Protein 2QMQ (pdb70)

InterPro domains:
  IPR004142 NDRG [PF03096] (41-318)
  IPR004142 NDRG [PTHR11034] (9-356)
  IPR029058 Alpha/Beta hydrolase fold [G3DSA:3.40.50.1820] (30-313)
  IPR029058 Alpha/Beta hydrolase fold [SSF53474] (37-311)

B-factor: mean 19.92, std 8.65, range [7.6, 61.76]

Sequence (278 aa):
HHHHTHSVETPYGSVTFTVYGTPKPKRPAIIFTYHDVGLNYKSCFQPLFRFGDMQEIIQNFVRVHVDAPGMEEEGAPVFPLGYQQYPSLDQLADMMIPCILQYLNFSSTIIIGVGVGAGAYILSRYALNHPDTVEGLVLINIDPNAKGWMDWAAHKLTGLTSSIPDMILGHLFSQEELSGNSELIIQKYRGIIQHAPNLENIEELYWNSSYNNNRRDLNFERGGETTTLKCPVMLVVGDQAPHEDAVVECNSKLDPTQTSFLKMADSGGQPQLTQPGKLLTEAFKYFLQG

Solvent-accessible surface area: 12382 Å² total; per-residue (Å²): 92,95,83,98,82,44,63,14,158,18,114,67,22,60,1,22,0,3,4,18,34,82,78,71,147,62,153,10,3,1,0,0,2,0,0,0,4,6,34,20,82,20,0,1,88,53,0,11,81,68,45,89,0,75,117,48,2,106,97,24,6,21,0,7,0,6,0,4,4,3,42,145,77,14,104,72,45,101,176,73,77,167,16,4,46,3,34,63,0,0,58,1,0,27,33,0,10,134,117,30,131,32,82,35,0,14,0,0,0,0,1,0,0,0,1,0,0,0,16,5,2,47,68,72,66,129,29,10,82,0,0,0,0,0,2,0,31,6,50,36,53,36,88,160,71,69,46,58,38,141,119,64,35,140,127,32,51,55,15,59,23,0,5,18,10,0,1,15,126,151,34,22,93,56,79,57,86,47,4,103,129,4,72,28,55,0,53,151,15,125,22,35,96,1,4,42,41,0,14,61,15,8,4,102,13,138,72,3,69,4,60,107,88,68,87,57,44,14,94,12,50,1,5,0,0,0,0,50,144,8,62,20,23,116,13,0,58,64,1,56,90,53,7,46,111,119,73,27,51,60,43,95,11,71,108,2,16,1,0,0,0,16,48,40,22,35,112,0,6,69,15,2,80,128,45,32,106,130

Structure (mmCIF, N/CA/C/O backbone):
data_2QMQ
#
_entry.id   2QMQ
#
_cell.length_a   46.371
_cell.length_b   46.371
_cell.length_c   214.749
_cell.angle_alpha   90.00
_cell.angle_beta   90.00
_cell.angle_gamma   120.00
#
_symmetry.space_group_name_H-M   'P 31 2 1'
#
loop_
_entity.id
_entity.type
_entity.pdbx_description
1 polymer 'Protein NDRG2'
2 non-polymer 'MAGNESIUM ION'
3 non-polymer 'BENZOIC ACID'
4 non-polymer 'NONAETHYLENE GLYCOL'
5 water water
#
loop_
_atom_site.group_PDB
_atom_site.id
_atom_site.type_symbol
_atom_site.label_atom_id
_atom_site.label_alt_id
_atom_site.label_comp_id
_atom_site.label_asym_id
_atom_site.label_entity_id
_atom_site.label_seq_id
_atom_site.pdbx_PDB_ins_code
_atom_site.Cartn_x
_atom_site.Cartn_y
_atom_site.Cartn_z
_atom_site.occupancy
_atom_site.B_iso_or_equiv
_atom_site.auth_seq_id
_atom_site.auth_comp_id
_atom_site.auth_asym_id
_atom_site.auth_atom_id
_atom_site.pdbx_PDB_model_num
ATOM 1 N N . HIS A 1 9 ? 3.921 23.399 -2.953 1.00 36.30 -3 HIS A N 1
ATOM 2 C CA . HIS A 1 9 ? 3.626 24.494 -1.997 1.00 34.94 -3 HIS A CA 1
ATOM 3 C C . HIS A 1 9 ? 3.124 25.732 -2.752 1.00 34.15 -3 HIS A C 1
ATOM 4 O O . HIS A 1 9 ? 3.730 26.828 -2.672 1.00 34.58 -3 HIS A O 1
ATOM 6 N N . HIS A 1 10 ? 2.020 25.569 -3.485 1.00 31.53 -2 HIS A N 1
ATOM 7 C CA . HIS A 1 10 ? 1.429 26.716 -4.206 1.00 27.97 -2 HIS A CA 1
ATOM 8 C C . HIS A 1 10 ? 0.690 27.626 -3.236 1.00 25.72 -2 HIS A C 1
ATOM 9 O O . HIS A 1 10 ? -0.001 27.186 -2.291 1.00 25.62 -2 HIS A O 1
ATOM 11 N N . HIS A 1 11 ? 0.801 28.918 -3.493 1.00 18.77 -1 HIS A N 1
ATOM 12 C CA . HIS A 1 11 ? 0.218 29.911 -2.604 1.00 18.43 -1 HIS A CA 1
ATOM 13 C C . HIS A 1 11 ? -0.070 31.187 -3.367 1.00 17.24 -1 HIS A C 1
ATOM 14 O O . HIS A 1 11 ? 0.324 31.314 -4.519 1.00 17.35 -1 HIS A O 1
ATOM 21 N N . HIS A 1 12 ? -0.756 32.114 -2.707 1.00 15.29 0 HIS A N 1
ATOM 22 C CA . HIS A 1 12 ? -1.039 33.421 -3.268 1.00 14.71 0 HIS A CA 1
ATOM 23 C C . HIS A 1 12 ? -0.951 34.450 -2.188 1.00 13.29 0 HIS A C 1
ATOM 24 O O . HIS A 1 12 ? -1.346 34.188 -1.047 1.00 13.59 0 HIS A O 1
ATOM 31 N N . THR A 1 13 ? -0.350 35.591 -2.541 1.00 14.18 40 THR A N 1
ATOM 32 C CA . THR A 1 13 ? 0.055 36.615 -1.575 1.00 13.86 40 THR A CA 1
ATOM 33 C C . THR A 1 13 ? -0.741 37.879 -1.768 1.00 13.84 40 THR A C 1
ATOM 34 O O . THR A 1 13 ? -0.884 38.395 -2.894 1.00 14.02 40 THR A O 1
ATOM 38 N N . HIS A 1 14 ? -1.245 38.389 -0.659 1.00 11.51 41 HIS A N 1
ATOM 39 C CA . HIS A 1 14 ? -2.105 39.577 -0.666 1.00 12.06 41 HIS A CA 1
ATOM 40 C C . HIS A 1 14 ? -1.613 40.591 0.345 1.00 12.44 41 HIS A C 1
ATOM 41 O O . HIS A 1 14 ? -0.817 40.264 1.211 1.00 13.25 41 HIS A O 1
ATOM 48 N N . SER A 1 15 ? -2.118 41.816 0.250 1.00 15.71 42 SER A N 1
ATOM 49 C CA . SER A 1 15 ? -2.001 42.782 1.346 1.00 13.91 42 SER A CA 1
ATOM 50 C C . SER A 1 15 ? -3.294 43.582 1.497 1.00 14.56 42 SER A C 1
ATOM 51 O O . SER A 1 15 ? -4.129 43.656 0.598 1.00 14.24 42 SER A O 1
ATOM 54 N N . VAL A 1 16 ? -3.457 44.137 2.687 1.00 14.58 43 VAL A N 1
ATOM 55 C CA . VAL A 1 16 ? -4.497 45.101 2.899 1.00 14.40 43 VAL A CA 1
ATOM 56 C C . VAL A 1 16 ? -3.951 46.370 3.492 1.00 18.34 43 VAL A C 1
ATOM 57 O O . VAL A 1 16 ? -3.006 46.342 4.277 1.00 15.34 43 VAL A O 1
ATOM 61 N N . GLU A 1 17 ? -4.588 47.478 3.117 1.00 18.83 44 GLU A N 1
ATOM 62 C CA . GLU A 1 17 ? -4.265 48.795 3.632 1.00 23.60 44 GLU A CA 1
ATOM 63 C C . GLU A 1 17 ? -5.115 48.982 4.878 1.00 24.35 44 GLU A C 1
ATOM 64 O O . GLU A 1 17 ? -6.314 48.633 4.894 1.00 27.57 44 GLU A O 1
ATOM 70 N N . THR A 1 18 ? -4.511 49.486 5.943 1.00 23.63 45 THR A N 1
ATOM 71 C CA . THR A 1 18 ? -5.212 49.690 7.193 1.00 22.64 45 THR A CA 1
ATOM 72 C C . THR A 1 18 ? -4.855 51.077 7.694 1.00 24.18 45 THR A C 1
ATOM 73 O O . THR A 1 18 ? -3.955 51.727 7.158 1.00 23.19 45 THR A O 1
ATOM 77 N N . PRO A 1 19 ? -5.542 51.529 8.745 1.00 27.81 46 PRO A N 1
ATOM 78 C CA . PRO A 1 19 ? -5.195 52.838 9.246 1.00 29.06 46 PRO A CA 1
ATOM 79 C C . PRO A 1 19 ? -3.808 52.881 9.858 1.00 29.80 46 PRO A C 1
ATOM 80 O O . PRO A 1 19 ? -3.277 53.954 10.040 1.00 31.97 46 PRO A O 1
ATOM 84 N N . TYR A 1 20 ? -3.189 51.733 10.122 1.00 27.77 47 TYR A N 1
ATOM 85 C CA . TYR A 1 20 ? -1.823 51.749 10.633 1.00 27.07 47 TYR A CA 1
ATOM 86 C C . TYR A 1 20 ? -0.776 51.226 9.647 1.00 24.21 47 TYR A C 1
ATOM 87 O O . TYR A 1 20 ? 0.343 50.911 10.065 1.00 23.36 47 TYR A O 1
ATOM 96 N N . GLY A 1 21 ? -1.137 51.097 8.372 1.00 21.90 48 GLY A N 1
ATOM 97 C CA . GLY A 1 21 ? -0.173 50.697 7.354 1.00 21.18 48 GLY A CA 1
ATOM 98 C C . GLY A 1 21 ? -0.666 49.431 6.672 1.00 19.85 48 GLY A C 1
ATOM 99 O O . GLY A 1 21 ? -1.771 48.984 6.927 1.00 17.88 48 GLY A O 1
ATOM 100 N N . SER A 1 22 ? 0.145 48.902 5.759 1.00 18.93 49 SER A N 1
ATOM 101 C CA . SER A 1 22 ? -0.238 47.727 4.989 1.00 16.88 49 SER A CA 1
ATOM 102 C C . SER A 1 22 ? 0.355 46.492 5.614 1.00 16.66 49 SER A C 1
ATOM 103 O O . SER A 1 22 ? 1.485 46.511 6.056 1.00 17.82 49 SER A O 1
ATOM 106 N N . VAL A 1 23 ? -0.396 45.394 5.580 1.00 13.62 50 VAL A N 1
ATOM 107 C CA . VAL A 1 23 ? 0.079 44.139 6.123 1.00 13.31 50 VAL A CA 1
ATOM 108 C C . VAL A 1 23 ? -0.122 43.084 5.029 1.00 14.72 50 VAL A C 1
ATOM 109 O O . VAL A 1 23 ? -1.111 43.145 4.272 1.00 14.60 50 VAL A O 1
ATOM 113 N N . THR A 1 24 ? 0.822 42.143 4.955 1.00 14.78 51 THR A N 1
ATOM 114 C CA . THR A 1 24 ? 0.879 41.123 3.908 1.00 13.86 51 THR A CA 1
ATOM 115 C C . THR A 1 24 ? 0.489 39.789 4.495 1.00 13.38 51 THR A C 1
ATOM 116 O O . THR A 1 24 ? 0.790 39.481 5.649 1.00 12.97 51 THR A O 1
ATOM 120 N N . PHE A 1 25 ? -0.180 38.981 3.693 1.00 13.27 52 PHE A N 1
ATOM 121 C CA . PHE A 1 25 ? -0.591 37.652 4.110 1.00 12.41 52 PHE A CA 1
ATOM 122 C C . PHE A 1 25 ? -0.596 36.677 2.943 1.00 12.63 52 PHE A C 1
ATOM 123 O O . PHE A 1 25 ? -0.938 37.041 1.829 1.00 12.81 52 PHE A O 1
ATOM 131 N N . THR A 1 26 ? -0.190 35.453 3.218 1.00 13.50 53 THR A N 1
ATOM 132 C CA . THR A 1 26 ? -0.004 34.451 2.182 1.00 12.07 53 THR A CA 1
ATOM 133 C C . THR A 1 26 ? -0.942 33.282 2.465 1.00 12.12 53 THR A C 1
ATOM 134 O O . THR A 1 26 ? -1.006 32.791 3.586 1.00 12.76 53 THR A O 1
ATOM 138 N N . VAL A 1 27 ? -1.653 32.871 1.434 1.00 12.17 54 VAL A N 1
ATOM 139 C CA . VAL A 1 27 ? -2.715 31.838 1.574 1.00 13.33 54 VAL A CA 1
ATOM 140 C C . VAL A 1 27 ? -2.283 30.541 0.925 1.00 14.55 54 VAL A C 1
ATOM 141 O O . VAL A 1 27 ? -1.870 30.496 -0.277 1.00 15.28 54 VAL A O 1
ATOM 145 N N . TYR A 1 28 ? -2.388 29.464 1.688 1.00 14.71 55 TYR A N 1
ATOM 146 C CA . TYR A 1 28 ? -2.153 28.111 1.187 1.00 13.60 55 TYR A CA 1
ATOM 147 C C . TYR A 1 28 ? -3.410 27.285 1.427 1.00 13.17 55 TYR A C 1
ATOM 148 O O . TYR A 1 28 ? -4.148 27.508 2.393 1.00 14.20 55 TYR A O 1
ATOM 157 N N . GLY A 1 29 ? -3.620 26.298 0.549 1.00 13.63 56 GLY A N 1
ATOM 158 C CA . GLY A 1 29 ? -4.810 25.485 0.584 1.00 14.54 56 GLY A CA 1
ATOM 159 C C . GLY A 1 29 ? -6.064 26.256 0.193 1.00 14.08 56 GLY A C 1
ATOM 160 O O . GLY A 1 29 ? -6.013 27.354 -0.390 1.00 15.26 56 GLY A O 1
ATOM 161 N N . THR A 1 30 ? -7.215 25.658 0.505 1.00 15.62 57 THR A N 1
ATOM 162 C CA . THR A 1 30 ? -8.524 26.236 0.157 1.00 14.27 57 THR A CA 1
ATOM 163 C C . THR A 1 30 ? -9.465 26.205 1.346 1.00 14.44 57 THR A C 1
ATOM 164 O O . THR A 1 30 ? -9.424 25.292 2.170 1.00 14.55 57 THR A O 1
ATOM 168 N N . PRO A 1 31 ? -10.311 27.243 1.481 1.00 14.70 58 PRO A N 1
ATOM 169 C CA . PRO A 1 31 ? -11.261 27.244 2.576 1.00 13.78 58 PRO A CA 1
ATOM 170 C C . PRO A 1 31 ? -12.315 26.186 2.384 1.00 13.63 58 PRO A C 1
ATOM 171 O O . PRO A 1 31 ? -12.653 25.788 1.229 1.00 13.41 58 PRO A O 1
ATOM 175 N N . LYS A 1 32 ? -12.905 25.776 3.500 1.00 14.88 59 LYS A N 1
ATOM 176 C CA . LYS A 1 32 ? -13.918 24.738 3.462 1.00 17.33 59 LYS A CA 1
ATOM 177 C C . LYS A 1 32 ? -15.023 25.069 4.409 1.00 17.85 59 LYS A C 1
ATOM 178 O O . LYS A 1 32 ? -14.768 25.698 5.433 1.00 16.87 59 LYS A O 1
ATOM 184 N N . PRO A 1 33 ? -16.258 24.718 4.030 1.00 21.52 60 PRO A N 1
ATOM 185 C CA . PRO A 1 33 ? -17.471 25.171 4.751 1.00 24.29 60 PRO A CA 1
ATOM 186 C C . PRO A 1 33 ? -17.426 24.926 6.234 1.00 23.14 60 PRO A C 1
ATOM 187 O O . PRO A 1 33 ? -17.689 25.847 7.019 1.00 24.89 60 PRO A O 1
ATOM 191 N N . LYS A 1 34 ? -17.027 23.746 6.646 1.00 21.24 61 LYS A N 1
ATOM 192 C CA . LYS A 1 34 ? -17.105 23.470 8.098 1.00 25.71 61 LYS A CA 1
ATOM 193 C C . LYS A 1 34 ? -16.172 24.318 9.004 1.00 25.73 61 LYS A C 1
ATOM 194 O O . LYS A 1 34 ? -16.519 24.623 10.160 1.00 26.22 61 LYS A O 1
ATOM 195 N N . ARG A 1 35 ? -15.049 24.774 8.441 1.00 24.64 62 ARG A N 1
ATOM 196 C CA . ARG A 1 35 ? -13.774 24.674 9.141 1.00 21.15 62 ARG A CA 1
ATOM 197 C C . ARG A 1 35 ? -13.122 26.019 9.261 1.00 17.95 62 ARG A C 1
ATOM 198 O O . ARG A 1 35 ? -13.177 26.803 8.332 1.00 15.22 62 ARG A O 1
ATOM 206 N N . PRO A 1 36 ? -12.423 26.250 10.372 1.00 15.14 63 PRO A N 1
ATOM 207 C CA . PRO A 1 36 ? -11.679 27.472 10.520 1.00 14.60 63 PRO A CA 1
ATOM 208 C C . PRO A 1 36 ? -10.385 27.510 9.713 1.00 13.87 63 PRO A C 1
ATOM 209 O O . PRO A 1 36 ? -9.799 26.477 9.337 1.00 13.72 63 PRO A O 1
ATOM 213 N N . ALA A 1 37 ? -9.949 28.718 9.437 1.00 13.87 64 ALA A N 1
ATOM 214 C CA . ALA A 1 37 ? -8.663 28.932 8.827 1.00 13.92 64 ALA A CA 1
ATOM 215 C C . ALA A 1 37 ? -7.602 28.857 9.882 1.00 12.94 64 ALA A C 1
ATOM 216 O O . ALA A 1 37 ? -7.799 29.373 10.984 1.00 12.56 64 ALA A O 1
ATOM 218 N N . ILE A 1 38 ? -6.471 28.246 9.553 1.00 13.38 65 ILE A N 1
ATOM 219 C CA A ILE A 1 38 ? -5.304 28.331 10.427 0.50 13.38 65 ILE A CA 1
ATOM 220 C CA B ILE A 1 38 ? -5.287 28.326 10.417 0.50 13.75 65 ILE A CA 1
ATOM 221 C C . ILE A 1 38 ? -4.593 29.656 10.099 1.00 13.85 65 ILE A C 1
ATOM 222 O O . ILE A 1 38 ? -4.196 29.906 8.966 1.00 14.78 65 ILE A O 1
ATOM 231 N N . PHE A 1 39 ? -4.487 30.529 11.091 1.00 12.86 66 PHE A N 1
ATOM 232 C CA . PHE A 1 39 ? -4.039 31.927 10.865 1.00 12.98 66 PHE A CA 1
ATOM 233 C C . PHE A 1 39 ? -2.824 32.175 11.733 1.00 12.09 66 PHE A C 1
ATOM 234 O O . PHE A 1 39 ? -2.916 32.097 12.955 1.00 11.92 66 PHE A O 1
ATOM 242 N N . THR A 1 40 ? -1.661 32.432 11.111 1.00 12.16 67 THR A N 1
ATOM 243 C CA . THR A 1 40 ? -0.417 32.517 11.848 1.00 13.35 67 THR A CA 1
ATOM 244 C C . THR A 1 40 ? 0.173 33.924 11.938 1.00 12.44 67 THR A C 1
ATOM 245 O O . THR A 1 40 ? -0.085 34.774 11.062 1.00 13.10 67 THR A O 1
ATOM 249 N N . TYR A 1 41 ? 0.906 34.162 13.033 1.00 12.61 68 TYR A N 1
ATOM 250 C CA . TYR A 1 41 ? 1.564 35.456 13.254 1.00 12.39 68 TYR A CA 1
ATOM 251 C C . TYR A 1 41 ? 2.896 35.199 13.898 1.00 11.13 68 TYR A C 1
ATOM 252 O O . TYR A 1 41 ? 3.004 34.595 14.977 1.00 11.59 68 TYR A O 1
ATOM 261 N N . HIS A 1 42 ? 3.948 35.623 13.214 1.00 11.08 69 HIS A N 1
ATOM 262 C CA . HIS A 1 42 ? 5.307 35.245 13.575 1.00 11.26 69 HIS A CA 1
ATOM 263 C C . HIS A 1 42 ? 5.918 36.178 14.657 1.00 12.11 69 HIS A C 1
ATOM 264 O O . HIS A 1 42 ? 5.338 37.230 15.030 1.00 12.99 69 HIS A O 1
ATOM 271 N N . ASP A 1 43 ? 7.097 35.793 15.130 1.00 13.81 70 ASP A N 1
ATOM 272 C CA . ASP A 1 43 ? 7.816 36.501 16.182 1.00 11.66 70 ASP A CA 1
ATOM 273 C C . ASP A 1 43 ? 8.753 37.577 15.597 1.00 12.42 70 ASP A C 1
ATOM 274 O O . ASP A 1 43 ? 9.067 37.619 14.382 1.00 12.73 70 ASP A O 1
ATOM 279 N N . VAL A 1 44 ? 9.225 38.398 16.517 1.00 12.64 71 VAL A N 1
ATOM 280 C CA . VAL A 1 44 ? 10.207 39.452 16.217 1.00 10.82 71 VAL A CA 1
ATOM 281 C C . VAL A 1 44 ? 11.476 38.829 15.660 1.00 13.51 71 VAL A C 1
ATOM 282 O O . VAL A 1 44 ? 12.066 37.909 16.256 1.00 13.68 71 VAL A O 1
ATOM 286 N N . GLY A 1 45 ? 11.876 39.340 14.506 1.00 12.78 72 GLY A N 1
ATOM 287 C CA . GLY A 1 45 ? 13.077 38.940 13.819 1.00 14.71 72 GLY A CA 1
ATOM 288 C C . GLY A 1 45 ? 12.838 37.965 12.683 1.00 13.48 72 GLY A C 1
ATOM 289 O O . GLY A 1 45 ? 13.720 37.771 11.834 1.00 15.28 72 GLY A O 1
ATOM 290 N N . LEU A 1 46 ? 11.648 37.351 12.674 1.00 13.38 73 LEU A N 1
ATOM 291 C CA . LEU A 1 46 ? 11.308 36.361 11.688 1.00 12.95 73 LEU A CA 1
ATOM 292 C C . LEU A 1 46 ? 10.237 36.876 10.756 1.00 14.20 73 LEU A C 1
ATOM 293 O O . LEU A 1 46 ? 9.827 38.025 10.827 1.00 15.24 73 LEU A O 1
ATOM 298 N N . ASN A 1 47 ? 9.891 36.052 9.784 1.00 14.09 74 ASN A N 1
ATOM 299 C CA . ASN A 1 47 ? 8.667 36.257 9.024 1.00 14.38 74 ASN A CA 1
ATOM 300 C C . ASN A 1 47 ? 7.966 34.908 8.932 1.00 14.79 74 ASN A C 1
ATOM 301 O O . ASN A 1 47 ? 8.351 33.976 9.614 1.00 13.88 74 ASN A O 1
ATOM 306 N N . TYR A 1 48 ? 6.889 34.800 8.163 1.00 14.62 75 TYR A N 1
ATOM 307 C CA . TYR A 1 48 ? 6.143 33.532 8.234 1.00 14.79 75 TYR A CA 1
ATOM 308 C C . TYR A 1 48 ? 6.989 32.332 7.819 1.00 16.30 75 TYR A C 1
ATOM 309 O O . TYR A 1 48 ? 6.847 31.253 8.387 1.00 15.41 75 TYR A O 1
ATOM 318 N N . LYS A 1 49 ? 7.877 32.509 6.849 1.00 16.15 76 LYS A N 1
ATOM 319 C CA . LYS A 1 49 ? 8.687 31.369 6.377 1.00 17.00 76 LYS A CA 1
ATOM 320 C C . LYS A 1 49 ? 9.746 30.964 7.406 1.00 16.42 76 LYS A C 1
ATOM 321 O O . LYS A 1 49 ? 9.826 29.778 7.761 1.00 16.67 76 LYS A O 1
ATOM 327 N N . SER A 1 50 ? 10.515 31.916 7.913 1.00 15.42 77 SER A N 1
ATOM 328 C CA . SER A 1 50 ? 11.545 31.575 8.922 1.00 13.57 77 SER A CA 1
ATOM 329 C C . SER A 1 50 ? 10.953 31.179 10.254 1.00 13.89 77 SER A C 1
ATOM 330 O O . SER A 1 50 ? 11.584 30.421 11.018 1.00 14.26 77 SER A O 1
ATOM 333 N N . CYS A 1 51 ? 9.727 31.591 10.556 1.00 13.31 78 CYS A N 1
ATOM 334 C CA . CYS A 1 51 ? 9.089 31.173 11.799 1.00 13.34 78 CYS A CA 1
ATOM 335 C C . CYS A 1 51 ? 8.305 29.847 11.713 1.00 12.32 78 CYS A C 1
ATOM 336 O O . CYS A 1 51 ? 8.353 29.036 12.639 1.00 12.37 78 CYS A O 1
ATOM 339 N N . PHE A 1 52 ? 7.599 29.627 10.605 1.00 13.18 79 PHE A N 1
ATOM 340 C CA . PHE A 1 52 ? 6.632 28.527 10.508 1.00 13.88 79 PHE A CA 1
ATOM 341 C C . PHE A 1 52 ? 6.903 27.481 9.429 1.00 15.70 79 PHE A C 1
ATOM 342 O O . PHE A 1 52 ? 6.283 26.413 9.473 1.00 16.31 79 PHE A O 1
ATOM 350 N N . GLN A 1 53 ? 7.763 27.758 8.439 1.00 16.49 80 GLN A N 1
ATOM 351 C CA . GLN A 1 53 ? 7.955 26.738 7.373 1.00 18.51 80 GLN A CA 1
ATOM 352 C C . GLN A 1 53 ? 8.482 25.429 7.920 1.00 19.08 80 GLN A C 1
ATOM 353 O O . GLN A 1 53 ? 7.992 24.369 7.519 1.00 18.73 80 GLN A O 1
ATOM 359 N N . PRO A 1 54 ? 9.499 25.448 8.818 1.00 20.09 81 PRO A N 1
ATOM 360 C CA . PRO A 1 54 ? 9.963 24.145 9.286 1.00 21.65 81 PRO A CA 1
ATOM 361 C C . PRO A 1 54 ? 8.885 23.265 9.918 1.00 22.66 81 PRO A C 1
ATOM 362 O O . PRO A 1 54 ? 8.935 22.048 9.754 1.00 22.52 81 PRO A O 1
ATOM 366 N N . LEU A 1 55 ? 7.904 23.873 10.604 1.00 20.90 82 LEU A N 1
ATOM 367 C CA . LEU A 1 55 ? 6.828 23.113 11.202 1.00 20.80 82 LEU A CA 1
ATOM 368 C C . LEU A 1 55 ? 5.816 22.738 10.155 1.00 19.14 82 LEU A C 1
ATOM 369 O O . LEU A 1 55 ? 5.409 21.550 10.083 1.00 18.01 82 LEU A O 1
ATOM 374 N N . PHE A 1 56 ? 5.368 23.747 9.379 1.00 17.11 83 PHE A N 1
ATOM 375 C CA . PHE A 1 56 ? 4.220 23.548 8.488 1.00 17.28 83 PHE A CA 1
ATOM 376 C C . PHE A 1 56 ? 4.543 22.657 7.319 1.00 18.26 83 PHE A C 1
ATOM 377 O O . PHE A 1 56 ? 3.660 21.999 6.767 1.00 18.85 83 PHE A O 1
ATOM 385 N N . ARG A 1 57 ? 5.808 22.594 6.949 1.00 19.15 84 ARG A N 1
ATOM 386 C CA . ARG A 1 57 ? 6.184 21.725 5.840 1.00 19.65 84 ARG A CA 1
ATOM 387 C C . ARG A 1 57 ? 6.832 20.405 6.305 1.00 19.94 84 ARG A C 1
ATOM 388 O O . ARG A 1 57 ? 7.206 19.560 5.484 1.00 20.64 84 ARG A O 1
ATOM 396 N N . PHE A 1 58 ? 6.906 20.197 7.612 1.00 19.75 85 PHE A N 1
ATOM 397 C CA . PHE A 1 58 ? 7.253 18.909 8.195 1.00 21.48 85 PHE A CA 1
ATOM 398 C C . PHE A 1 58 ? 6.266 17.889 7.656 1.00 21.65 85 PHE A C 1
ATOM 399 O O . PHE A 1 58 ? 5.062 18.134 7.633 1.00 20.93 85 PHE A O 1
ATOM 407 N N . GLY A 1 59 ? 6.767 16.750 7.188 1.00 21.21 86 GLY A N 1
ATOM 408 C CA . GLY A 1 59 ? 5.909 15.800 6.502 1.00 21.24 86 GLY A CA 1
ATOM 409 C C . GLY A 1 59 ? 4.669 15.405 7.277 1.00 20.85 86 GLY A C 1
ATOM 410 O O . GLY A 1 59 ? 3.569 15.430 6.750 1.00 21.30 86 GLY A O 1
ATOM 411 N N . ASP A 1 60 ? 4.821 15.057 8.543 1.00 20.75 87 ASP A N 1
ATOM 412 C CA . ASP A 1 60 ? 3.651 14.667 9.351 1.00 22.07 87 ASP A CA 1
ATOM 413 C C . ASP A 1 60 ? 2.678 15.818 9.634 1.00 21.30 87 ASP A C 1
ATOM 414 O O . ASP A 1 60 ? 1.497 15.584 9.851 1.00 21.26 87 ASP A O 1
ATOM 419 N N . MET A 1 61 ? 3.172 17.053 9.647 1.00 20.52 88 MET A N 1
ATOM 420 C CA . MET A 1 61 ? 2.319 18.207 9.798 1.00 20.74 88 MET A CA 1
ATOM 421 C C . MET A 1 61 ? 1.540 18.464 8.515 1.00 21.37 88 MET A C 1
ATOM 422 O O . MET A 1 61 ? 0.346 18.745 8.574 1.00 20.34 88 MET A O 1
ATOM 427 N N . GLN A 1 62 ? 2.191 18.330 7.359 1.00 24.46 89 GLN A N 1
ATOM 428 C CA . GLN A 1 62 ? 1.495 18.470 6.076 1.00 26.87 89 GLN A CA 1
ATOM 429 C C . GLN A 1 62 ? 0.244 17.591 6.055 1.00 27.99 89 GLN A C 1
ATOM 430 O O . GLN A 1 62 ? -0.793 18.008 5.553 1.00 27.14 89 GLN A O 1
ATOM 436 N N . GLU A 1 63 ? 0.373 16.360 6.562 1.00 26.59 90 GLU A N 1
ATOM 437 C CA . GLU A 1 63 ? -0.737 15.419 6.648 1.00 28.53 90 GLU A CA 1
ATOM 438 C C . GLU A 1 63 ? -1.853 15.991 7.515 1.00 26.42 90 GLU A C 1
ATOM 439 O O . GLU A 1 63 ? -3.021 15.883 7.175 1.00 25.70 90 GLU A O 1
ATOM 445 N N . ILE A 1 64 ? -1.485 16.564 8.654 1.00 24.26 91 ILE A N 1
ATOM 446 C CA . ILE A 1 64 ? -2.443 17.084 9.634 1.00 23.17 91 ILE A CA 1
ATOM 447 C C . ILE A 1 64 ? -3.134 18.336 9.099 1.00 22.80 91 ILE A C 1
ATOM 448 O O . ILE A 1 64 ? -4.341 18.542 9.378 1.00 22.40 91 ILE A O 1
ATOM 453 N N . ILE A 1 65 ? -2.412 19.182 8.351 1.00 19.66 92 ILE A N 1
ATOM 454 C CA . ILE A 1 65 ? -3.011 20.503 8.030 1.00 20.35 92 ILE A CA 1
ATOM 455 C C . ILE A 1 65 ? -3.435 20.666 6.590 1.00 17.74 92 ILE A C 1
ATOM 456 O O . ILE A 1 65 ? -3.990 21.701 6.192 1.00 17.16 92 ILE A O 1
ATOM 461 N N . GLN A 1 66 ? -3.233 19.625 5.806 1.00 17.59 93 GLN A N 1
ATOM 462 C CA . GLN A 1 66 ? -3.473 19.697 4.340 1.00 17.90 93 GLN A CA 1
ATOM 463 C C . GLN A 1 66 ? -4.851 20.221 3.890 1.00 17.38 93 GLN A C 1
ATOM 464 O O . GLN A 1 66 ? -4.968 20.863 2.845 1.00 16.75 93 GLN A O 1
ATOM 470 N N . ASN A 1 67 ? -5.879 19.914 4.676 1.00 14.59 94 ASN A N 1
ATOM 471 C CA . ASN A 1 67 ? -7.253 20.233 4.302 1.00 13.83 94 ASN A CA 1
ATOM 472 C C . ASN A 1 67 ? -7.735 21.553 4.901 1.00 13.85 94 ASN A C 1
ATOM 473 O O . ASN A 1 67 ? -8.870 21.924 4.657 1.00 15.97 94 ASN A O 1
ATOM 478 N N . PHE A 1 68 ? -6.874 22.209 5.690 1.00 14.79 95 PHE A N 1
ATOM 479 C CA . PHE A 1 68 ? -7.149 23.552 6.227 1.00 13.45 95 PHE A CA 1
ATOM 480 C C . PHE A 1 68 ? -6.636 24.572 5.255 1.00 14.18 95 PHE A C 1
ATOM 481 O O . PHE A 1 68 ? -5.585 24.383 4.630 1.00 14.87 95 PHE A O 1
ATOM 489 N N . VAL A 1 69 ? -7.347 25.702 5.152 1.00 1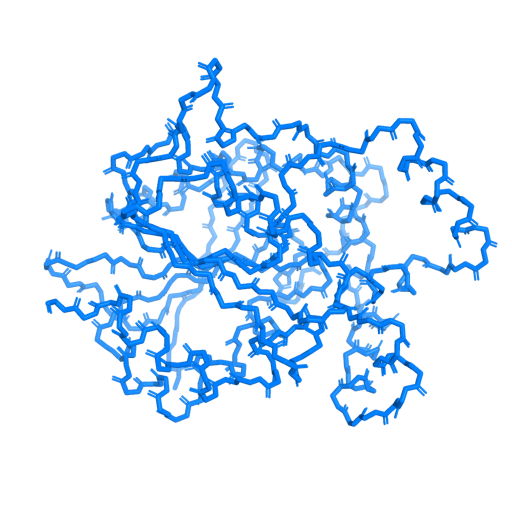2.55 96 VAL A N 1
ATOM 490 C CA . VAL A 1 69 ? -6.729 26.860 4.531 1.00 11.13 96 VAL A CA 1
ATOM 491 C C . VAL A 1 69 ? -5.797 27.491 5.578 1.00 12.72 96 VAL A C 1
ATOM 492 O O . VAL A 1 69 ? -6.119 27.497 6.790 1.00 13.16 96 VAL A O 1
ATOM 496 N N . ARG A 1 70 ? -4.628 27.967 5.141 1.00 12.63 97 ARG A N 1
ATOM 497 C CA . ARG A 1 70 ? -3.679 28.604 6.016 1.00 12.08 97 ARG A CA 1
ATOM 498 C C . ARG A 1 70 ? -3.473 30.037 5.545 1.00 12.63 97 ARG A C 1
ATOM 499 O O . ARG A 1 70 ? -3.337 30.278 4.345 1.00 14.78 97 ARG A O 1
ATOM 507 N N . VAL A 1 71 ? -3.493 30.965 6.488 1.00 12.37 98 VAL A N 1
ATOM 508 C CA . VAL A 1 71 ? -3.286 32.395 6.226 1.00 11.36 98 VAL A CA 1
ATOM 509 C C . VAL A 1 71 ? -2.110 32.805 7.067 1.00 14.70 98 VAL A C 1
ATOM 510 O O . VAL A 1 71 ? -2.194 32.816 8.291 1.00 13.54 98 VAL A O 1
ATOM 514 N N . HIS A 1 72 ? -0.974 33.096 6.414 1.00 12.57 99 HIS A N 1
ATOM 515 C CA . HIS A 1 72 ? 0.269 33.408 7.126 1.00 12.87 99 HIS A CA 1
ATOM 516 C C . HIS A 1 72 ? 0.567 34.855 7.039 1.00 12.63 99 HIS A C 1
ATOM 517 O O . HIS A 1 72 ? 0.814 35.369 5.945 1.00 13.7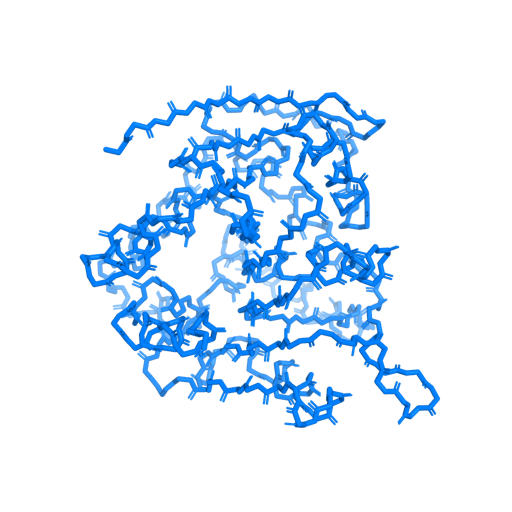5 99 HIS A O 1
ATOM 524 N N . VAL A 1 73 ? 0.497 35.537 8.162 1.00 11.83 100 VAL A N 1
ATOM 525 C CA . VAL A 1 73 ? 0.760 36.998 8.165 1.00 13.08 100 VAL A CA 1
ATOM 526 C C . VAL A 1 73 ? 2.229 37.326 8.226 1.00 13.62 100 VAL A C 1
ATOM 527 O O . VAL A 1 73 ? 2.962 36.712 9.009 1.00 14.36 100 VAL A O 1
ATOM 531 N N . ASP A 1 74 ? 2.641 38.335 7.452 1.00 12.75 101 ASP A N 1
ATOM 532 C CA . ASP A 1 74 ? 3.947 38.996 7.609 1.00 13.48 101 ASP A CA 1
ATOM 533 C C . ASP A 1 74 ? 3.670 40.374 8.177 1.00 14.58 101 ASP A C 1
ATOM 534 O O . ASP A 1 74 ? 2.925 41.126 7.568 1.00 14.54 101 ASP A O 1
ATOM 539 N N . ALA A 1 75 ? 4.214 40.680 9.348 1.00 13.21 102 ALA A N 1
ATOM 540 C CA . ALA A 1 75 ? 3.971 41.979 9.941 1.00 13.86 102 ALA A CA 1
ATOM 541 C C . ALA A 1 75 ? 4.522 43.038 9.008 1.00 13.02 102 ALA A C 1
ATOM 542 O O . ALA A 1 75 ? 5.421 42.765 8.178 1.00 13.76 102 ALA A O 1
ATOM 544 N N . PRO A 1 76 ? 4.006 44.280 9.131 1.00 14.36 103 PRO A N 1
ATOM 545 C CA . PRO A 1 76 ? 4.460 45.314 8.221 1.00 14.36 103 PRO A CA 1
ATOM 546 C C . PRO A 1 76 ? 5.993 45.436 8.242 1.00 14.00 103 PRO A C 1
ATOM 547 O O . PRO A 1 76 ? 6.616 45.499 9.314 1.00 13.43 103 PRO A O 1
ATOM 551 N N . GLY A 1 77 ? 6.573 45.475 7.057 1.00 13.79 104 GLY A N 1
ATOM 552 C CA . GLY A 1 77 ? 8.001 45.556 6.880 1.00 13.33 104 GLY A CA 1
ATOM 553 C C . GLY A 1 77 ? 8.796 44.287 7.073 1.00 13.41 104 GLY A C 1
ATOM 554 O O . GLY A 1 77 ? 10.039 44.319 6.991 1.00 11.94 104 GLY A O 1
ATOM 555 N N . MET A 1 78 ? 8.110 43.162 7.290 1.00 13.79 105 MET A N 1
ATOM 556 C CA . MET A 1 78 ? 8.772 41.879 7.488 1.00 13.62 105 MET A CA 1
ATOM 557 C C . MET A 1 78 ? 8.609 40.947 6.315 1.00 14.51 105 MET A C 1
ATOM 558 O O . MET A 1 78 ? 9.265 39.913 6.262 1.00 14.77 105 MET A O 1
ATOM 563 N N . GLU A 1 79 ? 7.720 41.300 5.382 1.00 13.85 106 GLU A N 1
ATOM 564 C CA . GLU A 1 79 ? 7.518 40.494 4.181 1.00 13.15 106 GLU A CA 1
ATOM 565 C C . GLU A 1 79 ? 8.796 40.412 3.351 1.00 15.32 106 GLU A C 1
ATOM 566 O O . GLU A 1 79 ? 9.661 41.323 3.393 1.00 14.18 106 GLU A O 1
ATOM 572 N N . GLU A 1 80 ? 8.963 39.314 2.625 1.00 15.98 107 GLU A N 1
ATOM 573 C CA A GLU A 1 80 ? 10.109 39.163 1.758 0.50 16.75 107 GLU A CA 1
ATOM 574 C CA B GLU A 1 80 ? 10.112 39.154 1.736 0.50 16.21 107 GLU A CA 1
ATOM 575 C C . GLU A 1 80 ? 10.209 40.379 0.855 1.00 16.34 107 GLU A C 1
ATOM 576 O O . GLU A 1 80 ? 9.240 40.729 0.175 1.00 15.43 107 GLU A O 1
ATOM 587 N N . GLY A 1 81 ? 11.381 41.014 0.827 1.00 15.56 108 GLY A N 1
ATOM 588 C CA . GLY A 1 81 ? 11.579 42.175 -0.077 1.00 16.26 108 GLY A CA 1
ATOM 589 C C . GLY A 1 81 ? 11.119 43.521 0.479 1.00 14.69 108 GLY A C 1
ATOM 590 O O . GLY A 1 81 ? 11.273 44.545 -0.190 1.00 14.27 108 GLY A O 1
ATOM 591 N N . ALA A 1 82 ? 10.641 43.545 1.732 1.00 13.58 109 ALA A N 1
ATOM 592 C CA . ALA A 1 82 ? 10.125 44.786 2.340 1.00 14.46 109 ALA A CA 1
ATOM 593 C C . ALA A 1 82 ? 11.140 45.903 2.224 1.00 15.75 109 ALA A C 1
ATOM 594 O O . ALA A 1 82 ? 12.310 45.707 2.541 1.00 15.83 109 ALA A O 1
ATOM 596 N N . PRO A 1 83 ? 10.682 47.087 1.807 1.00 14.93 110 PRO A N 1
ATOM 597 C CA . PRO A 1 83 ? 11.510 48.271 1.938 1.00 15.98 110 PRO A CA 1
ATOM 598 C C . PRO A 1 83 ? 11.786 48.560 3.415 1.00 14.58 110 PRO A C 1
ATOM 599 O O . PRO A 1 83 ? 10.959 48.256 4.295 1.00 14.34 110 PRO A O 1
ATOM 603 N N . VAL A 1 84 ? 12.902 49.209 3.659 1.00 15.14 111 VAL A N 1
ATOM 604 C CA . VAL A 1 84 ? 13.224 49.645 4.996 1.00 14.23 111 VAL A CA 1
ATOM 605 C C . VAL A 1 84 ? 12.537 50.952 5.230 1.00 14.89 111 VAL A C 1
ATOM 606 O O . VAL A 1 84 ? 12.833 51.918 4.516 1.00 14.26 111 VAL A O 1
ATOM 610 N N . PHE A 1 85 ? 11.674 51.005 6.237 1.00 13.51 112 PHE A N 1
ATOM 611 C CA . PHE A 1 85 ? 10.999 52.242 6.603 1.00 13.91 112 PHE A CA 1
ATOM 612 C C . PHE A 1 85 ? 12.032 53.336 6.912 1.00 13.42 112 PHE A C 1
ATOM 613 O O . PHE A 1 85 ? 13.051 53.062 7.534 1.00 13.40 112 PHE A O 1
ATOM 621 N N . PRO A 1 86 ? 11.763 54.606 6.522 1.00 12.76 113 PRO A N 1
ATOM 622 C CA . PRO A 1 86 ? 12.715 55.688 6.828 1.00 13.39 113 PRO A CA 1
ATOM 623 C C . PRO A 1 86 ? 12.793 55.902 8.326 1.00 13.22 113 PRO A C 1
ATOM 624 O O . PRO A 1 86 ? 11.770 55.771 9.020 1.00 13.89 113 PRO A O 1
ATOM 628 N N . LEU A 1 87 ? 13.981 56.222 8.817 1.00 14.37 114 LEU A N 1
ATOM 629 C CA . LEU A 1 87 ? 14.198 56.459 10.248 1.00 15.07 114 LEU A CA 1
ATOM 630 C C . LEU A 1 87 ? 13.234 57.535 10.716 1.00 14.35 114 LEU A C 1
ATOM 631 O O . LEU A 1 87 ? 13.080 58.564 10.064 1.00 13.29 114 LEU A O 1
ATOM 636 N N . GLY A 1 88 ? 12.570 57.275 11.837 1.00 13.73 115 GLY A N 1
ATOM 637 C CA . GLY A 1 88 ? 11.562 58.189 12.334 1.00 14.84 115 GLY A CA 1
ATOM 638 C C . GLY A 1 88 ? 10.167 57.609 12.128 1.00 15.45 115 GLY A C 1
ATOM 639 O O . GLY A 1 88 ? 9.221 58.031 12.773 1.00 16.51 115 GLY A O 1
ATOM 640 N N . TYR A 1 89 ? 10.039 56.618 11.248 1.00 15.45 116 TYR A N 1
ATOM 641 C CA . TYR A 1 89 ? 8.765 55.956 11.032 1.00 16.56 116 TYR A CA 1
ATOM 642 C C . TYR A 1 89 ? 8.184 55.434 12.325 1.00 15.57 116 TYR A C 1
ATOM 643 O O . TYR A 1 89 ? 8.880 54.799 13.126 1.00 17.02 116 TYR A O 1
ATOM 652 N N . GLN A 1 90 ? 6.897 55.684 12.535 1.00 17.81 117 GLN A N 1
ATOM 653 C CA A GLN A 1 90 ? 6.260 55.196 13.764 0.50 18.49 117 GLN A CA 1
ATOM 654 C CA B GLN A 1 90 ? 6.211 55.223 13.743 0.50 18.51 117 GLN A CA 1
ATOM 655 C C . GLN A 1 90 ? 5.570 53.873 13.476 1.00 17.86 117 GLN A C 1
ATOM 656 O O . GLN A 1 90 ? 4.544 53.800 12.808 1.00 17.01 117 GLN A O 1
ATOM 667 N N . TYR A 1 91 ? 6.149 52.823 14.004 1.00 15.48 118 TYR A N 1
ATOM 668 C CA . TYR A 1 91 ? 5.678 51.489 13.741 1.00 13.46 118 TYR A CA 1
ATOM 669 C C . TYR A 1 91 ? 4.442 51.214 14.618 1.00 13.01 118 TYR A C 1
ATOM 670 O O . TYR A 1 91 ? 4.308 51.742 15.741 1.00 12.09 118 TYR A O 1
ATOM 679 N N . PRO A 1 92 ? 3.494 50.421 14.105 1.00 13.27 119 PRO A N 1
ATOM 680 C CA . PRO A 1 92 ? 2.336 50.082 14.924 1.00 14.09 119 PRO A CA 1
ATOM 681 C C . PRO A 1 92 ? 2.678 49.460 16.247 1.00 14.28 119 PRO A C 1
ATOM 682 O O . PRO A 1 92 ? 3.610 48.660 16.313 1.00 15.46 119 PRO A O 1
ATOM 686 N N . SER A 1 93 ? 1.891 49.787 17.274 1.00 13.05 120 SER A N 1
ATOM 687 C CA . SER A 1 93 ? 1.912 49.075 18.543 1.00 12.80 120 SER A CA 1
ATOM 688 C C . SER A 1 93 ? 1.394 47.630 18.332 1.00 12.88 120 SER A C 1
ATOM 689 O O . SER A 1 93 ? 0.800 47.316 17.297 1.00 13.80 120 SER A O 1
ATOM 692 N N . LEU A 1 94 ? 1.611 46.758 19.297 1.00 13.89 121 LEU A N 1
ATOM 693 C CA . LEU A 1 94 ? 1.129 45.384 19.157 1.00 12.14 121 LEU A CA 1
ATOM 694 C C . LEU A 1 94 ? -0.388 45.460 19.089 1.00 13.47 121 LEU A C 1
ATOM 695 O O . LEU A 1 94 ? -1.015 44.644 18.401 1.00 13.65 121 LEU A O 1
ATOM 700 N N . ASP A 1 95 ? -0.988 46.379 19.832 1.00 13.55 122 ASP A N 1
ATOM 701 C CA . ASP A 1 95 ? -2.463 46.485 19.788 1.00 14.91 122 ASP A CA 1
ATOM 702 C C . ASP A 1 95 ? -2.926 46.899 18.411 1.00 14.99 122 ASP A C 1
ATOM 703 O O . ASP A 1 95 ? -3.969 46.420 17.915 1.00 14.01 122 ASP A O 1
ATOM 708 N N . GLN A 1 96 ? -2.200 47.838 17.799 1.00 13.85 123 GLN A N 1
ATOM 709 C CA . GLN A 1 96 ? -2.528 48.272 16.446 1.00 13.71 123 GLN A CA 1
ATOM 710 C C . GLN A 1 96 ? -2.328 47.129 15.424 1.00 14.32 123 GLN A C 1
ATOM 711 O O . GLN A 1 96 ? -3.128 46.998 14.492 1.00 13.10 123 GLN A O 1
ATOM 717 N N . LEU A 1 97 ? -1.326 46.279 15.618 1.00 13.36 124 LEU A N 1
ATOM 718 C CA . LEU A 1 97 ? -1.118 45.149 14.744 1.00 11.86 124 LEU A CA 1
ATOM 719 C C . LEU A 1 97 ? -2.286 44.178 14.870 1.00 13.67 124 LEU A C 1
ATOM 720 O O . LEU A 1 97 ? -2.726 43.615 13.886 1.00 13.77 124 LEU A O 1
ATOM 725 N N . ALA A 1 98 ? -2.801 43.976 16.088 1.00 13.41 125 ALA A N 1
ATOM 726 C CA . ALA A 1 98 ? -3.987 43.143 16.284 1.00 12.44 125 ALA A CA 1
ATOM 727 C C . ALA A 1 98 ? -5.196 43.772 15.588 1.00 13.65 125 ALA A C 1
ATOM 728 O O . ALA A 1 98 ? -6.077 43.062 15.087 1.00 13.82 125 ALA A O 1
ATOM 730 N N . ASP A 1 99 ? -5.269 45.101 15.563 1.00 13.94 126 ASP A N 1
ATOM 731 C CA . ASP A 1 99 ? -6.392 45.793 14.954 1.00 14.34 126 ASP A CA 1
ATOM 732 C C . ASP A 1 99 ? -6.398 45.731 13.430 1.00 1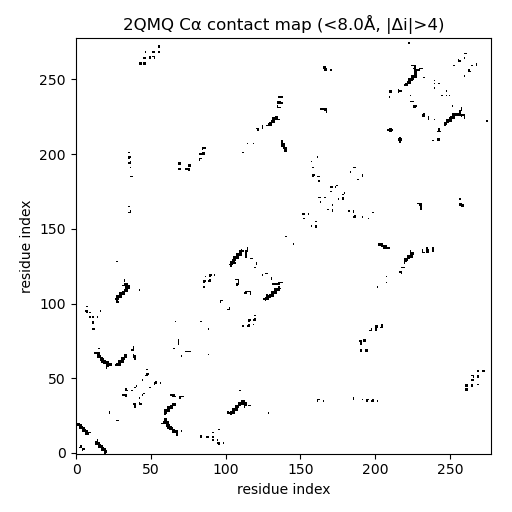5.29 126 ASP A C 1
ATOM 733 O O . ASP A 1 99 ? -7.406 46.102 12.831 1.00 16.20 126 ASP A O 1
ATOM 738 N N . MET A 1 100 ? -5.323 45.215 12.821 1.00 13.90 127 MET A N 1
ATOM 739 C CA A MET A 1 100 ? -5.290 44.995 11.361 0.50 12.94 127 MET A CA 1
ATOM 740 C CA B MET A 1 100 ? -5.265 45.006 11.362 0.50 13.66 127 MET A CA 1
ATOM 741 C C . MET A 1 100 ? -5.931 43.684 10.960 1.00 13.02 127 MET A C 1
ATOM 742 O O . MET A 1 100 ? -6.320 43.495 9.793 1.00 13.82 127 MET A O 1
ATOM 751 N N . ILE A 1 101 ? -5.995 42.747 11.904 1.00 13.00 128 ILE A N 1
ATOM 752 C CA . ILE A 1 101 ? -6.516 41.433 11.603 1.00 13.30 128 ILE A CA 1
ATOM 753 C C . ILE A 1 101 ? -7.936 41.423 11.075 1.00 12.96 128 ILE A C 1
ATOM 754 O O . ILE A 1 101 ? -8.221 40.678 10.122 1.00 12.63 128 ILE A O 1
ATOM 759 N N . PRO A 1 102 ? -8.850 42.213 11.675 1.00 13.89 129 PRO A N 1
ATOM 760 C CA . PRO A 1 102 ? -10.182 42.254 11.066 1.00 13.17 129 PRO A CA 1
ATOM 761 C C . PRO A 1 102 ? -10.155 42.650 9.597 1.00 13.55 129 PRO A C 1
ATOM 762 O O . PRO A 1 102 ? -10.952 42.124 8.836 1.00 14.67 129 PRO A O 1
ATOM 766 N N . CYS A 1 103 ? -9.239 43.564 9.195 1.00 14.65 130 CYS A N 1
ATOM 767 C CA . CYS A 1 103 ? -9.141 43.907 7.770 1.00 15.28 130 CYS A CA 1
ATOM 768 C C . CYS A 1 103 ? -8.751 42.744 6.865 1.00 12.88 130 CYS A C 1
ATOM 769 O O . CYS A 1 103 ? -9.277 42.588 5.724 1.00 13.80 130 CYS A O 1
ATOM 772 N N . ILE A 1 104 ? -7.818 41.924 7.332 1.00 13.61 131 ILE A N 1
ATOM 773 C CA . ILE A 1 104 ? -7.370 40.760 6.588 1.00 13.38 131 ILE A CA 1
ATOM 774 C C . ILE A 1 104 ? -8.515 39.779 6.453 1.00 12.67 131 ILE A C 1
ATOM 775 O O . ILE A 1 104 ? -8.804 39.271 5.373 1.00 12.71 131 ILE A O 1
ATOM 780 N N . LEU A 1 105 ? -9.203 39.510 7.560 1.00 11.58 132 LEU A N 1
ATOM 781 C CA . LEU A 1 105 ? -10.284 38.513 7.572 1.00 12.38 132 LEU A CA 1
ATOM 782 C C . LEU A 1 105 ? -11.494 38.971 6.789 1.00 12.28 132 LEU A C 1
ATOM 783 O O . LEU A 1 105 ? -12.179 38.158 6.139 1.00 12.60 132 LEU A O 1
ATOM 788 N N . GLN A 1 106 ? -11.753 40.267 6.835 1.00 11.65 133 GLN A N 1
ATOM 789 C CA . GLN A 1 106 ? -12.804 40.865 6.017 1.00 13.15 133 GLN A CA 1
ATOM 790 C C . GLN A 1 106 ? -12.503 40.755 4.530 1.00 13.15 133 GLN A C 1
ATOM 791 O O . GLN A 1 106 ? -13.390 40.495 3.732 1.00 12.89 133 GLN A O 1
ATOM 797 N N . TYR A 1 107 ? -11.266 41.026 4.139 1.00 11.61 134 TYR A N 1
ATOM 798 C CA . TYR A 1 107 ? -10.842 40.892 2.731 1.00 12.63 134 TYR A CA 1
ATOM 799 C C . TYR A 1 107 ? -11.045 39.473 2.214 1.00 12.23 134 TYR A C 1
ATOM 800 O O . TYR A 1 107 ? -11.589 39.261 1.091 1.00 12.82 134 TYR A O 1
ATOM 809 N N . LEU A 1 108 ? -10.697 38.486 3.054 1.00 13.13 135 LEU A N 1
ATOM 810 C CA . LEU A 1 108 ? -10.833 37.069 2.706 1.00 13.06 135 LEU A CA 1
ATOM 811 C C . LEU A 1 108 ? -12.261 36.528 2.915 1.00 13.30 135 LEU A C 1
ATOM 812 O O . LEU A 1 108 ? -12.642 35.468 2.388 1.00 13.55 135 LEU A O 1
ATOM 817 N N . ASN A 1 109 ? -13.046 37.256 3.683 1.00 12.82 136 ASN A N 1
ATOM 818 C CA . ASN A 1 109 ? -14.327 36.785 4.186 1.00 13.81 136 ASN A CA 1
ATOM 819 C C . ASN A 1 109 ? -14.229 35.449 4.921 1.00 13.30 136 ASN A C 1
ATOM 820 O O . ASN A 1 109 ? -15.036 34.512 4.665 1.00 14.72 136 ASN A O 1
ATOM 825 N N . PHE A 1 110 ? -13.274 35.374 5.848 1.00 12.79 137 PHE A N 1
ATOM 826 C CA . PHE A 1 110 ? -13.074 34.202 6.717 1.00 13.58 137 PHE A CA 1
ATOM 827 C C . PHE A 1 110 ? -13.527 34.600 8.106 1.00 14.20 137 PHE A C 1
ATOM 828 O O . PHE A 1 110 ? -12.895 35.464 8.745 1.00 14.78 137 PHE A O 1
ATOM 836 N N . SER A 1 111 ? -14.602 33.961 8.562 1.00 14.44 138 SER A N 1
ATOM 837 C CA A SER A 1 111 ? -15.269 34.326 9.804 0.50 16.31 138 SER A CA 1
ATOM 838 C CA B SER A 1 111 ? -15.255 34.338 9.805 0.50 16.65 138 SER A CA 1
ATOM 839 C C . SER A 1 111 ? -14.696 33.685 11.062 1.00 16.20 138 SER A C 1
ATOM 840 O O . SER A 1 111 ? -14.974 34.150 12.180 1.00 15.62 138 SER A O 1
ATOM 845 N N . THR A 1 112 ? -13.935 32.604 10.891 1.00 13.94 139 THR A N 1
ATOM 846 C CA . THR A 1 112 ? -13.350 31.851 12.025 1.00 14.16 139 THR A CA 1
ATOM 847 C C . THR A 1 112 ? -11.912 31.421 11.783 1.00 14.82 139 THR A C 1
ATOM 848 O O . THR A 1 112 ? -11.546 31.073 10.660 1.00 14.76 139 THR A O 1
ATOM 852 N N . ILE A 1 113 ? -11.099 31.498 12.835 1.00 12.90 140 ILE A N 1
ATOM 853 C CA . ILE A 1 113 ? -9.703 31.081 12.755 1.00 12.38 140 ILE A CA 1
ATOM 854 C C . ILE A 1 113 ? -9.310 30.256 13.948 1.00 13.50 140 ILE A C 1
ATOM 855 O O . ILE A 1 113 ? -9.946 30.317 14.983 1.00 14.42 140 ILE A O 1
ATOM 860 N N . ILE A 1 114 ? -8.227 29.494 13.743 1.00 12.06 141 ILE A N 1
ATOM 861 C CA A ILE A 1 114 ? -7.442 28.956 14.823 0.80 12.16 141 ILE A CA 1
ATOM 862 C CA B ILE A 1 114 ? -7.419 28.914 14.798 0.20 12.42 141 ILE A CA 1
ATOM 863 C C . ILE A 1 114 ? -6.134 29.723 14.699 1.00 12.84 141 ILE A C 1
ATOM 864 O O . ILE A 1 114 ? -5.467 29.672 13.679 1.00 13.85 141 ILE A O 1
ATOM 873 N N . GLY A 1 115 ? -5.820 30.496 15.722 1.00 13.02 142 GLY A N 1
ATOM 874 C CA . GLY A 1 115 ? -4.629 31.354 15.652 1.00 13.79 142 GLY A CA 1
ATOM 875 C C . GLY A 1 115 ? -3.413 30.557 16.130 1.00 14.62 142 GLY A C 1
ATOM 876 O O . GLY A 1 115 ? -3.507 29.771 17.091 1.00 14.67 142 GLY A O 1
ATOM 877 N N . VAL A 1 116 ? -2.277 30.722 15.458 1.00 12.56 143 VAL A N 1
ATOM 878 C CA . VAL A 1 116 ? -0.993 30.107 15.860 1.00 12.80 143 VAL A CA 1
ATOM 879 C C . VAL A 1 116 ? 0.011 31.266 15.882 1.00 12.06 143 VAL A C 1
ATOM 880 O O . VAL A 1 116 ? 0.339 31.820 14.840 1.00 13.38 143 VAL A O 1
ATOM 884 N N . GLY A 1 117 ? 0.491 31.651 17.070 1.00 11.10 144 GLY A N 1
ATOM 885 C CA . GLY A 1 117 ? 1.500 32.700 17.193 1.00 12.93 144 GLY A CA 1
ATOM 886 C C . GLY A 1 117 ? 2.718 32.332 17.989 1.00 13.05 144 GLY A C 1
ATOM 887 O O . GLY A 1 117 ? 2.658 31.465 18.871 1.00 14.01 144 GLY A O 1
ATOM 888 N N . VAL A 1 118 ? 3.847 32.967 17.668 1.00 12.26 145 VAL A N 1
ATOM 889 C CA . VAL A 1 118 ? 5.081 32.784 18.436 1.00 12.47 145 VAL A CA 1
ATOM 890 C C . VAL A 1 118 ? 5.508 34.117 18.989 1.00 11.97 145 VAL A C 1
ATOM 891 O O . VAL A 1 118 ? 5.596 35.089 18.250 1.00 12.53 145 VAL A O 1
ATOM 895 N N . GLY A 1 119 ? 5.710 34.189 20.298 1.00 12.09 146 GLY A N 1
ATOM 896 C CA . GLY A 1 119 ? 6.265 35.386 20.925 1.00 12.64 146 GLY A CA 1
ATOM 897 C C . GLY A 1 119 ? 5.360 36.583 20.760 1.00 13.15 146 GLY A C 1
ATOM 898 O O . GLY A 1 119 ? 4.166 36.547 21.137 1.00 13.01 146 GLY A O 1
ATOM 899 N N . ALA A 1 120 ? 5.884 37.652 20.152 1.00 11.43 147 ALA A N 1
ATOM 900 C CA . ALA A 1 120 ? 5.046 38.815 19.831 1.00 13.38 147 ALA A CA 1
ATOM 901 C C . ALA A 1 120 ? 3.780 38.447 19.031 1.00 12.52 147 ALA A C 1
ATOM 902 O O . ALA A 1 120 ? 2.721 39.003 19.232 1.00 13.23 147 ALA A O 1
ATOM 904 N N . GLY A 1 121 ? 3.884 37.489 18.118 1.00 12.36 148 GLY A N 1
ATOM 905 C CA . GLY A 1 121 ? 2.761 36.992 17.366 1.00 13.02 148 GLY A CA 1
ATOM 906 C C . GLY A 1 121 ? 1.680 36.376 18.240 1.00 12.01 148 GLY A C 1
ATOM 907 O O . GLY A 1 121 ? 0.503 36.511 18.001 1.00 13.17 148 GLY A O 1
ATOM 908 N N . ALA A 1 122 ? 2.131 35.666 19.278 1.00 12.14 149 ALA A N 1
ATOM 909 C CA . ALA A 1 122 ? 1.192 35.080 20.271 1.00 12.41 149 ALA A CA 1
ATOM 910 C C . ALA A 1 122 ? 0.454 36.153 21.045 1.00 12.06 149 ALA A C 1
ATOM 911 O O . ALA A 1 122 ? -0.743 36.050 21.315 1.00 13.39 149 ALA A O 1
ATOM 913 N N . TYR A 1 123 ? 1.148 37.233 21.408 1.00 12.00 150 TYR A N 1
ATOM 914 C CA . TYR A 1 123 ? 0.479 38.373 22.065 1.00 12.00 150 TYR A CA 1
ATOM 915 C C . TYR A 1 123 ? -0.541 38.979 21.161 1.00 11.37 150 TYR A C 1
ATOM 916 O O . TYR A 1 123 ? -1.697 39.208 21.543 1.00 11.85 150 TYR A O 1
ATOM 925 N N . ILE A 1 124 ? -0.153 39.241 19.922 1.00 11.04 151 ILE A N 1
ATOM 926 C CA . ILE A 1 124 ? -1.006 39.881 18.935 1.00 10.06 151 ILE A CA 1
ATOM 927 C C . ILE A 1 124 ? -2.287 39.086 18.722 1.00 10.90 151 ILE A C 1
ATOM 928 O O . ILE A 1 124 ? -3.372 39.625 18.743 1.00 11.22 151 ILE A O 1
ATOM 933 N N . LEU A 1 125 ? -2.160 37.789 18.529 1.00 11.99 152 LEU A N 1
ATOM 934 C CA . LEU A 1 125 ? -3.355 36.933 18.308 1.00 12.01 152 LEU A CA 1
ATOM 935 C C . LEU A 1 125 ? -4.220 36.830 19.561 1.00 12.45 152 LEU A C 1
ATOM 936 O O . LEU A 1 125 ? -5.445 36.721 19.443 1.00 13.68 152 LEU A O 1
ATOM 941 N N . SER A 1 126 ? -3.610 36.818 20.742 1.00 12.57 153 SER A N 1
ATOM 942 C CA . SER A 1 126 ? -4.354 36.835 22.008 1.00 12.87 153 SER A CA 1
ATOM 943 C C . SER A 1 126 ? -5.152 38.116 22.155 1.00 12.30 153 SER A C 1
ATOM 944 O O . SER A 1 126 ? -6.307 38.093 22.599 1.00 13.38 153 SER A O 1
ATOM 947 N N . ARG A 1 127 ? -4.561 39.241 21.799 1.00 11.58 154 ARG A N 1
ATOM 948 C CA . ARG A 1 127 ? -5.263 40.521 21.811 1.00 12.04 154 ARG A CA 1
ATOM 949 C C . ARG A 1 127 ? -6.423 40.503 20.822 1.00 12.43 154 ARG A C 1
ATOM 950 O O . ARG A 1 127 ? -7.505 40.908 21.163 1.00 13.10 154 ARG A O 1
ATOM 958 N N . TYR A 1 128 ? -6.182 40.000 19.607 1.00 12.62 155 TYR A N 1
ATOM 959 C CA . TYR A 1 128 ? -7.236 39.830 18.610 1.00 12.13 155 TYR A CA 1
ATOM 960 C C . TYR A 1 128 ? -8.401 39.008 19.167 1.00 11.22 155 TYR A C 1
ATOM 961 O O . TYR A 1 128 ? -9.563 39.391 19.024 1.00 12.47 155 TYR A O 1
ATOM 970 N N . ALA A 1 129 ? -8.079 37.904 19.823 1.00 12.78 156 ALA A N 1
ATOM 971 C CA . ALA A 1 129 ? -9.096 37.008 20.356 1.00 12.73 156 ALA A CA 1
ATOM 972 C C . ALA A 1 129 ? -9.910 37.673 21.444 1.00 13.82 156 ALA A C 1
ATOM 973 O O . ALA A 1 129 ? -11.140 37.499 21.510 1.00 14.56 156 ALA A O 1
ATOM 975 N N . LEU A 1 130 ? -9.261 38.445 22.303 1.00 13.12 157 LEU A N 1
ATOM 976 C CA . LEU A 1 130 ? -10.006 39.204 23.301 1.00 13.47 157 LEU A CA 1
ATOM 977 C C . LEU A 1 130 ? -10.929 40.245 22.633 1.00 13.60 157 LEU A C 1
ATOM 978 O O . LEU A 1 130 ? -12.039 40.489 23.122 1.00 14.17 157 LEU A O 1
ATOM 983 N N . ASN A 1 131 ? -10.480 40.850 21.537 1.00 13.92 158 ASN A N 1
ATOM 984 C CA . ASN A 1 131 ? -11.272 41.853 20.827 1.00 14.47 158 ASN A CA 1
ATOM 985 C C . ASN A 1 131 ? -12.46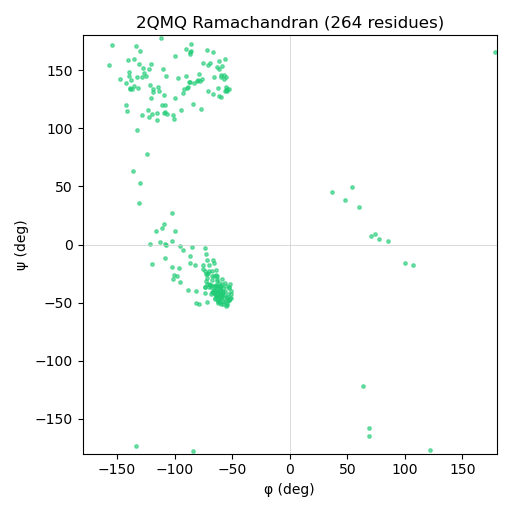1 41.249 20.029 1.00 15.15 158 ASN A C 1
ATOM 986 O O . ASN A 1 131 ? -13.546 41.866 19.936 1.00 14.36 158 ASN A O 1
ATOM 991 N N . HIS A 1 132 ? -12.259 40.063 19.443 1.00 11.91 159 HIS A N 1
ATOM 992 C CA . HIS A 1 132 ? -13.256 39.428 18.563 1.00 13.46 159 HIS A CA 1
ATOM 993 C C . HIS A 1 132 ? -13.408 37.940 18.866 1.00 12.06 159 HIS A C 1
ATOM 994 O O . HIS A 1 132 ? -13.096 37.076 18.035 1.00 12.97 159 HIS A O 1
ATOM 1001 N N . PRO A 1 133 ? -13.862 37.612 20.091 1.00 12.53 160 PRO A N 1
ATOM 1002 C CA . PRO A 1 133 ? -13.828 36.227 20.542 1.00 14.25 160 PRO A CA 1
ATOM 1003 C C . PRO A 1 133 ? -14.706 35.273 19.728 1.00 13.58 160 PRO A C 1
ATOM 1004 O O . PRO A 1 133 ? -14.416 34.077 19.659 1.00 16.67 160 PRO A O 1
ATOM 1008 N N . ASP A 1 134 ? -15.741 35.808 19.116 1.00 12.43 161 ASP A N 1
ATOM 1009 C CA . ASP A 1 134 ? -16.671 34.978 18.320 1.00 12.56 161 ASP A CA 1
ATOM 1010 C C . ASP A 1 134 ? -16.074 34.528 16.994 1.00 14.36 161 ASP A C 1
ATOM 1011 O O . ASP A 1 134 ? -16.722 33.815 16.263 1.00 14.51 161 ASP A O 1
ATOM 1016 N N . THR A 1 135 ? -14.851 34.968 16.677 1.00 13.50 162 THR A N 1
ATOM 1017 C CA . THR A 1 135 ? -14.131 34.579 15.442 1.00 13.05 162 THR A CA 1
ATOM 1018 C C . THR A 1 135 ? -12.962 33.623 15.671 1.00 14.17 162 THR A C 1
ATOM 1019 O O . THR A 1 135 ? -12.331 33.185 14.713 1.00 15.30 162 THR A O 1
ATOM 1023 N N . VAL A 1 136 ? -12.719 33.261 16.932 1.00 13.85 163 VAL A N 1
ATOM 1024 C CA . VAL A 1 136 ? -11.550 32.461 17.288 1.00 14.05 163 VAL A CA 1
ATOM 1025 C C . VAL A 1 136 ? -12.010 31.157 17.924 1.00 15.51 163 VAL A C 1
ATOM 1026 O O . VAL A 1 136 ? -12.616 31.119 19.030 1.00 15.60 163 VAL A O 1
ATOM 1030 N N . GLU A 1 137 ? -11.767 30.067 17.220 1.00 13.68 164 GLU A N 1
ATOM 1031 C CA . GLU A 1 137 ? -12.090 28.725 17.683 1.00 14.83 164 GLU A CA 1
ATOM 1032 C C . GLU A 1 137 ? -11.011 28.089 18.541 1.00 15.34 164 GLU A C 1
ATOM 1033 O O . GLU A 1 137 ? -11.268 27.081 19.181 1.00 15.97 164 GLU A O 1
ATOM 1039 N N . GLY A 1 138 ? -9.799 28.641 18.508 1.00 14.53 165 GLY A N 1
ATOM 1040 C CA . GLY A 1 138 ? -8.743 28.216 19.384 1.00 13.71 165 GLY A CA 1
ATOM 1041 C C . GLY A 1 138 ? -7.480 28.986 19.099 1.00 13.47 165 GLY A C 1
ATOM 1042 O O . GLY A 1 138 ? -7.354 29.634 18.058 1.00 13.33 165 GLY A O 1
ATOM 1043 N N . LEU A 1 139 ? -6.547 28.883 20.032 1.00 13.23 166 LEU A N 1
ATOM 1044 C CA . LEU A 1 139 ? -5.261 29.530 19.910 1.00 11.75 166 LEU A CA 1
ATOM 1045 C C . LEU A 1 139 ? -4.154 28.567 20.317 1.00 13.76 166 LEU A C 1
ATOM 1046 O O . LEU A 1 139 ? -4.256 27.897 21.334 1.00 15.58 166 LEU A O 1
ATOM 1051 N N . VAL A 1 140 ? -3.099 28.550 19.530 1.00 11.72 167 VAL A N 1
ATOM 1052 C CA . VAL A 1 140 ? -1.826 27.891 19.898 1.00 12.31 167 VAL A CA 1
ATOM 1053 C C . VAL A 1 140 ? -0.832 29.039 20.142 1.00 12.78 167 VAL A C 1
ATOM 1054 O O . VAL A 1 140 ? -0.497 29.798 19.226 1.00 12.55 167 VAL A O 1
ATOM 1058 N N . LEU A 1 141 ? -0.408 29.186 21.408 1.00 11.99 168 LEU A N 1
ATOM 1059 C CA . LEU A 1 141 ? 0.399 30.315 21.844 1.00 12.81 168 LEU A CA 1
ATOM 1060 C C . LEU A 1 141 ? 1.752 29.789 22.280 1.00 13.04 168 LEU A C 1
ATOM 1061 O O . LEU A 1 141 ? 1.903 29.150 23.355 1.00 12.36 168 LEU A O 1
ATOM 1066 N N . ILE A 1 142 ? 2.735 30.064 21.448 1.00 13.09 169 ILE A N 1
ATOM 1067 C CA . ILE A 1 142 ? 4.126 29.666 21.735 1.00 12.69 169 ILE A CA 1
ATOM 1068 C C . ILE A 1 142 ? 4.874 30.875 22.295 1.00 10.96 169 ILE A C 1
ATOM 1069 O O . ILE A 1 142 ? 4.886 31.952 21.679 1.00 12.19 169 ILE A O 1
ATOM 1074 N N . ASN A 1 143 ? 5.484 30.692 23.471 1.00 10.95 170 ASN A N 1
ATOM 1075 C CA . ASN A 1 143 ? 6.256 31.762 24.122 1.00 11.72 170 ASN A CA 1
ATOM 1076 C C . ASN A 1 143 ? 5.462 33.014 24.454 1.00 13.27 170 ASN A C 1
ATOM 1077 O O . ASN A 1 143 ? 6.011 34.113 24.427 1.00 14.24 170 ASN A O 1
ATOM 1082 N N . ILE A 1 144 ? 4.186 32.875 24.762 1.00 12.94 171 ILE A N 1
ATOM 1083 C CA . ILE A 1 144 ? 3.344 34.042 25.090 1.00 12.68 171 ILE A CA 1
ATOM 1084 C C . ILE A 1 144 ? 3.778 34.694 26.399 1.00 14.29 171 ILE A C 1
ATOM 1085 O O . ILE A 1 144 ? 4.002 34.023 27.380 1.00 12.94 171 ILE A O 1
ATOM 1090 N N . ASP A 1 145 ? 3.985 36.005 26.383 1.00 13.53 172 ASP A N 1
ATOM 1091 C CA . ASP A 1 145 ? 4.311 36.761 27.598 1.00 13.48 172 ASP A CA 1
ATOM 1092 C C . ASP A 1 145 ? 3.385 37.966 27.573 1.00 14.88 172 ASP A C 1
ATOM 1093 O O . ASP A 1 145 ? 3.672 38.955 26.904 1.00 14.19 172 ASP A O 1
ATOM 1098 N N . PRO A 1 146 ? 2.273 37.899 28.314 1.00 15.71 173 PRO A N 1
ATOM 1099 C CA . PRO A 1 146 ? 1.278 38.946 28.185 1.00 15.87 173 PRO A CA 1
ATOM 1100 C C . PRO A 1 146 ? 1.532 40.194 29.044 1.00 16.16 173 PRO A C 1
ATOM 1101 O O . PRO A 1 146 ? 0.728 41.133 28.999 1.00 17.59 173 PRO A O 1
ATOM 1105 N N . ASN A 1 147 ? 2.588 40.185 29.839 1.00 16.25 174 ASN A N 1
ATOM 1106 C CA . ASN A 1 147 ? 2.832 41.267 30.781 1.00 15.98 174 ASN A CA 1
ATOM 1107 C C . ASN A 1 147 ? 3.705 42.387 30.209 1.00 15.75 174 ASN A C 1
ATOM 1108 O O . ASN A 1 147 ? 4.753 42.149 29.656 1.00 16.60 174 ASN A O 1
ATOM 1113 N N . ALA A 1 148 ? 3.289 43.631 30.429 1.00 14.28 175 ALA A N 1
ATOM 1114 C CA . ALA A 1 148 ? 4.141 44.765 30.168 1.00 14.56 175 ALA A CA 1
ATOM 1115 C C . ALA A 1 148 ? 5.413 44.660 31.002 1.00 15.09 175 ALA A C 1
ATOM 1116 O O . ALA A 1 148 ? 5.425 44.060 32.108 1.00 15.32 175 ALA A O 1
ATOM 1118 N N . LYS A 1 149 ? 6.475 45.278 30.512 1.00 15.43 176 LYS A N 1
ATOM 1119 C CA . LYS A 1 149 ? 7.711 45.353 31.301 1.00 14.86 176 LYS A CA 1
ATOM 1120 C C . LYS A 1 149 ? 7.440 46.314 32.455 1.00 16.82 176 LYS A C 1
ATOM 1121 O O . LYS A 1 149 ? 6.914 47.413 32.230 1.00 18.82 176 LYS A O 1
ATOM 1127 N N . GLY A 1 150 ? 7.803 45.922 33.667 1.00 17.13 177 GLY A N 1
ATOM 1128 C CA . GLY A 1 150 ? 7.852 46.859 34.775 1.00 19.65 177 GLY A CA 1
ATOM 1129 C C . GLY A 1 150 ? 9.178 47.606 34.796 1.00 20.08 177 GLY A C 1
ATOM 1130 O O . GLY A 1 150 ? 10.035 47.378 33.939 1.00 19.43 177 GLY A O 1
ATOM 1131 N N . TRP A 1 151 ? 9.370 48.466 35.808 1.00 18.84 178 TRP A N 1
ATOM 1132 C CA . TRP A 1 151 ? 10.620 49.235 35.992 1.00 19.61 178 TRP A CA 1
ATOM 1133 C C . TRP A 1 151 ? 11.816 48.320 35.955 1.00 18.85 178 TRP A C 1
ATOM 1134 O O . TRP A 1 151 ? 12.833 48.565 35.271 1.00 18.71 178 TRP A O 1
ATOM 1136 N N . MET A 1 152 ? 11.708 47.224 36.677 1.00 20.31 179 MET A N 1
ATOM 1137 C CA . MET A 1 152 ? 12.830 46.335 36.786 1.00 21.32 179 MET A CA 1
ATOM 1138 C C . MET A 1 152 ? 13.100 45.540 35.522 1.00 20.07 179 MET A C 1
ATOM 1139 O O . MET A 1 152 ? 14.249 45.234 35.238 1.00 18.92 179 MET A O 1
ATOM 1144 N N . ASP A 1 153 ? 12.058 45.215 34.761 1.00 19.50 180 ASP A N 1
ATOM 1145 C CA . ASP A 1 153 ? 12.262 44.563 33.483 1.00 18.99 180 ASP A CA 1
ATOM 1146 C C . ASP A 1 153 ? 12.972 45.518 32.552 1.00 16.88 180 ASP A C 1
ATOM 1147 O O . ASP A 1 153 ? 13.857 45.114 31.813 1.00 17.98 180 ASP A O 1
ATOM 1152 N N . TRP A 1 154 ? 12.579 46.782 32.588 1.00 17.93 181 TRP A N 1
ATOM 1153 C CA . TRP A 1 154 ? 13.300 47.808 31.835 1.00 15.89 181 TRP A CA 1
ATOM 1154 C C . TRP A 1 154 ? 14.739 47.958 32.250 1.00 16.21 181 TRP A C 1
ATOM 1155 O O . TRP A 1 154 ? 15.619 48.097 31.382 1.00 15.42 181 TRP A O 1
ATOM 1166 N N . ALA A 1 155 ? 14.994 47.931 33.560 1.00 15.32 182 ALA A N 1
ATOM 1167 C CA . ALA A 1 155 ? 16.368 47.977 34.076 1.00 15.81 182 ALA A CA 1
ATOM 1168 C C . ALA A 1 155 ? 17.192 46.856 33.482 1.00 16.22 182 ALA A C 1
ATOM 1169 O O . ALA A 1 155 ? 18.301 47.087 33.020 1.00 15.23 182 ALA A O 1
ATOM 1171 N N . ALA A 1 156 ? 16.671 45.633 33.532 1.00 14.90 183 ALA A N 1
ATOM 1172 C CA . ALA A 1 156 ? 17.408 44.461 33.034 1.00 17.37 183 ALA A CA 1
ATOM 1173 C C . ALA A 1 156 ? 17.674 44.580 31.534 1.00 17.44 183 ALA A C 1
ATOM 1174 O O . ALA A 1 156 ? 18.757 44.284 31.049 1.00 17.36 183 ALA A O 1
ATOM 1176 N N . HIS A 1 157 ? 16.660 45.013 30.808 1.00 18.18 184 HIS A N 1
ATOM 1177 C CA . HIS A 1 157 ? 16.761 45.225 29.363 1.00 17.63 184 HIS A CA 1
ATOM 1178 C C . HIS A 1 157 ? 17.858 46.225 29.028 1.00 17.79 184 HIS A C 1
ATOM 1179 O O . HIS A 1 157 ? 18.750 45.949 28.220 1.00 18.57 184 HIS A O 1
ATOM 1186 N N . LYS A 1 158 ? 17.817 47.374 29.690 1.00 18.02 185 LYS A N 1
ATOM 1187 C CA . LYS A 1 158 ? 18.783 48.445 29.412 1.00 17.44 185 LYS A CA 1
ATOM 1188 C C . LYS A 1 158 ? 20.192 48.054 29.787 1.00 17.92 185 LYS A C 1
ATOM 1189 O O . LYS A 1 158 ? 21.124 48.352 29.062 1.00 18.32 185 LYS A O 1
ATOM 1195 N N . LEU A 1 159 ? 20.362 47.403 30.931 1.00 17.43 186 LEU A N 1
ATOM 1196 C CA . LEU A 1 159 ? 21.680 46.929 31.305 1.00 18.08 186 LEU A CA 1
ATOM 1197 C C . LEU A 1 159 ? 22.219 45.957 30.297 1.00 19.00 186 LEU A C 1
ATOM 1198 O O . LEU A 1 159 ? 23.373 46.027 29.942 1.00 18.89 186 LEU A O 1
ATOM 1203 N N . THR A 1 160 ? 21.402 45.009 29.867 1.00 19.85 187 THR A N 1
ATOM 1204 C CA . THR A 1 160 ? 21.857 44.041 28.862 1.00 20.30 187 THR A CA 1
ATOM 1205 C C . THR A 1 160 ? 22.294 44.764 27.596 1.00 18.90 187 THR A C 1
ATOM 1206 O O . THR A 1 160 ? 23.282 44.383 26.955 1.00 18.34 187 THR A O 1
ATOM 1210 N N . GLY A 1 161 ? 21.544 45.798 27.226 1.00 20.47 188 GLY A N 1
ATOM 1211 C CA . GLY A 1 161 ? 21.820 46.578 26.016 1.00 20.83 188 GLY A CA 1
ATOM 1212 C C . GLY A 1 161 ? 23.107 47.370 26.023 1.00 21.68 188 GLY A C 1
ATOM 1213 O O . GLY A 1 161 ? 23.586 47.821 24.986 1.00 21.03 188 GLY A O 1
ATOM 1214 N N . LEU A 1 162 ? 23.699 47.556 27.198 1.00 21.20 189 LEU A N 1
ATOM 1215 C CA . LEU A 1 162 ? 25.020 48.136 27.255 1.00 22.25 189 LEU A CA 1
ATOM 1216 C C . LEU A 1 162 ? 26.083 47.278 26.578 1.00 22.31 189 LEU A C 1
ATOM 1217 O O . LEU A 1 162 ? 27.120 47.816 26.132 1.00 22.81 189 LEU A O 1
ATOM 1222 N N . THR A 1 163 ? 25.914 45.962 26.601 1.00 21.78 190 THR A N 1
ATOM 1223 C CA . THR A 1 163 ? 26.937 45.067 26.065 1.00 24.69 190 THR A CA 1
ATOM 1224 C C . THR A 1 163 ? 26.437 44.168 24.951 1.00 25.48 190 THR A C 1
ATOM 1225 O O . THR A 1 163 ? 27.217 43.379 24.396 1.00 27.98 190 THR A O 1
ATOM 1229 N N . SER A 1 164 ? 25.159 44.299 24.602 1.00 21.98 191 SER A N 1
ATOM 1230 C CA . SER A 1 164 ? 24.553 43.524 23.528 1.00 21.55 191 SER A CA 1
ATOM 1231 C C . SER A 1 164 ? 23.983 44.439 22.446 1.00 20.32 191 SER A C 1
ATOM 1232 O O . SER A 1 164 ? 23.342 45.443 22.745 1.00 21.83 191 SER A O 1
ATOM 1235 N N . SER A 1 165 ? 24.203 44.084 21.191 1.00 17.32 192 SER A N 1
ATOM 1236 C CA . SER A 1 165 ? 23.561 44.788 20.110 1.00 17.48 192 SER A CA 1
ATOM 1237 C C . SER A 1 165 ? 22.062 44.467 20.029 1.00 16.86 192 SER A C 1
ATOM 1238 O O . SER A 1 165 ? 21.549 43.530 20.647 1.00 15.39 192 SER A O 1
ATOM 1241 N N . ILE A 1 166 ? 21.342 45.251 19.242 1.00 17.48 193 ILE A N 1
ATOM 1242 C CA . ILE A 1 166 ? 19.940 44.939 18.979 1.00 17.03 193 ILE A CA 1
ATOM 1243 C C . ILE A 1 166 ? 19.763 43.528 18.424 1.00 16.96 193 ILE A C 1
ATOM 1244 O O . ILE A 1 166 ? 18.977 42.757 18.950 1.00 15.51 193 ILE A O 1
ATOM 1249 N N . PRO A 1 167 ? 20.478 43.162 17.356 1.00 16.97 194 PRO A N 1
ATOM 1250 C CA . PRO A 1 167 ? 20.349 41.789 16.913 1.00 16.39 194 PRO A CA 1
ATOM 1251 C C . PRO A 1 167 ? 20.671 40.713 17.981 1.00 16.77 194 PRO A C 1
ATOM 1252 O O . PRO A 1 167 ? 19.930 39.705 18.101 1.00 14.24 194 PRO A O 1
ATOM 1256 N N . ASP A 1 168 ? 21.698 40.935 18.776 1.00 15.16 195 ASP A N 1
ATOM 1257 C CA . ASP A 1 168 ? 22.016 40.052 19.899 1.00 14.72 195 ASP A CA 1
ATOM 1258 C C . ASP A 1 168 ? 20.800 39.886 20.814 1.00 13.94 195 ASP A C 1
ATOM 1259 O O . ASP A 1 168 ? 20.467 38.779 21.278 1.00 11.53 195 ASP A O 1
ATOM 1264 N N . MET A 1 169 ? 20.147 41.007 21.114 1.00 12.25 196 MET A N 1
ATOM 1265 C CA . MET A 1 169 ?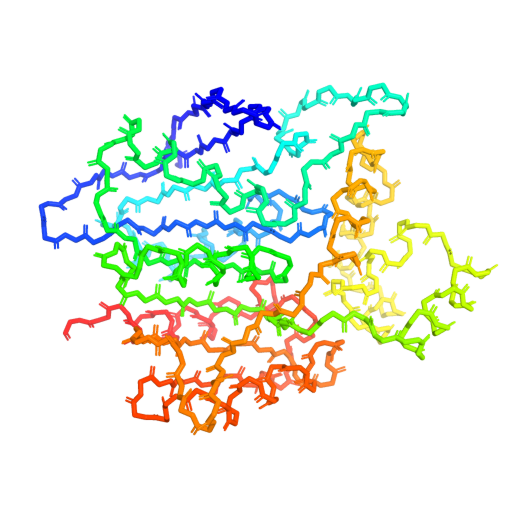 19.036 40.963 22.062 1.00 14.12 196 MET A CA 1
ATOM 1266 C C . MET A 1 169 ? 17.807 40.290 21.458 1.00 12.57 196 MET A C 1
ATOM 1267 O O . MET A 1 169 ? 17.102 39.567 22.154 1.00 13.40 196 MET A O 1
ATOM 1272 N N . ILE A 1 170 ? 17.582 40.463 20.160 1.00 12.54 197 ILE A N 1
ATOM 1273 C CA . ILE A 1 170 ? 16.485 39.775 19.483 1.00 12.11 197 ILE A CA 1
ATOM 1274 C C . ILE A 1 170 ? 16.744 38.274 19.449 1.00 11.34 197 ILE A C 1
ATOM 1275 O O . ILE A 1 170 ? 15.852 37.504 19.735 1.00 12.43 197 ILE A O 1
ATOM 1280 N N . LEU A 1 171 ? 17.990 37.862 19.185 1.00 13.65 198 LEU A N 1
ATOM 1281 C CA . LEU A 1 171 ? 18.339 36.441 19.233 1.00 12.86 198 LEU A CA 1
ATOM 1282 C C . LEU A 1 171 ? 18.125 35.891 20.639 1.00 12.67 198 LEU A C 1
ATOM 1283 O O . LEU A 1 171 ? 17.679 34.761 20.791 1.00 17.88 198 LEU A O 1
ATOM 1288 N N . GLY A 1 172 ? 18.346 36.710 21.663 1.00 12.74 199 GLY A N 1
ATOM 1289 C CA . GLY A 1 172 ? 18.127 36.284 23.042 1.00 12.05 199 GLY A CA 1
ATOM 1290 C C . GLY A 1 172 ? 16.663 36.215 23.446 1.00 13.06 199 GLY A C 1
ATOM 1291 O O . GLY A 1 172 ? 16.312 35.568 24.429 1.00 16.10 199 GLY A O 1
ATOM 1292 N N . HIS A 1 173 ? 15.823 36.923 22.719 1.00 12.82 200 HIS A N 1
ATOM 1293 C CA . HIS A 1 173 ? 14.377 36.795 22.835 1.00 11.52 200 HIS A CA 1
ATOM 1294 C C . HIS A 1 173 ? 13.888 35.505 22.212 1.00 12.39 200 HIS A C 1
ATOM 1295 O O . HIS A 1 173 ? 12.916 34.914 22.673 1.00 13.38 200 HIS A O 1
ATOM 1302 N N . LEU A 1 174 ? 14.515 35.109 21.109 1.00 13.13 201 LEU A N 1
ATOM 1303 C CA . LEU A 1 174 ? 14.159 33.898 20.371 1.00 13.94 201 LEU A CA 1
ATOM 1304 C C . LEU A 1 174 ? 14.750 32.590 20.951 1.00 14.67 201 LEU A C 1
ATOM 1305 O O . LEU A 1 174 ? 14.081 31.560 20.934 1.00 14.01 201 LEU A O 1
ATOM 1310 N N . PHE A 1 175 ? 16.001 32.608 21.408 1.00 13.21 202 PHE A N 1
ATOM 1311 C CA . PHE A 1 175 ? 16.718 31.389 21.797 1.00 13.72 202 PHE A CA 1
ATOM 1312 C C . PHE A 1 175 ? 17.339 31.573 23.160 1.00 14.97 202 PHE A C 1
ATOM 1313 O O . PHE A 1 175 ? 17.640 32.699 23.567 1.00 15.16 202 PHE A O 1
ATOM 1321 N N . SER A 1 176 ? 17.570 30.470 23.860 1.00 16.54 203 SER A N 1
ATOM 1322 C CA . SER A 1 176 ? 18.242 30.547 25.172 1.00 18.51 203 SER A CA 1
ATOM 1323 C C . SER A 1 176 ? 19.710 30.900 24.984 1.00 17.91 203 SER A C 1
ATOM 1324 O O . SER A 1 176 ? 20.291 30.638 23.949 1.00 17.07 203 SER A O 1
ATOM 1327 N N . GLN A 1 177 ? 20.308 31.505 25.999 1.00 20.88 204 GLN A N 1
ATOM 1328 C CA . GLN A 1 177 ? 21.758 31.812 25.950 1.00 21.12 204 GLN A CA 1
ATOM 1329 C C . GLN A 1 177 ? 22.571 30.533 25.757 1.00 21.06 204 GLN A C 1
ATOM 1330 O O . GLN A 1 177 ? 23.604 30.551 25.090 1.00 22.43 204 GLN A O 1
ATOM 1336 N N . GLU A 1 178 ? 22.105 29.430 26.322 1.00 21.18 205 GLU A N 1
ATOM 1337 C CA . GLU A 1 178 ? 22.774 28.143 26.152 1.00 22.86 205 GLU A CA 1
ATOM 1338 C C . GLU A 1 178 ? 22.794 27.716 24.682 1.00 20.99 205 GLU A C 1
ATOM 1339 O O . GLU A 1 178 ? 23.802 27.223 24.184 1.00 18.26 205 GLU A O 1
ATOM 1345 N N . GLU A 1 179 ? 21.678 27.913 23.981 1.00 18.12 206 GLU A N 1
ATOM 1346 C CA . GLU A 1 179 ? 21.609 27.579 22.570 1.00 19.36 206 GLU A CA 1
ATOM 1347 C C . GLU A 1 179 ? 22.548 28.451 21.778 1.00 19.10 206 GLU A C 1
ATOM 1348 O O . GLU A 1 179 ? 23.239 27.994 20.862 1.00 19.16 206 GLU A O 1
ATOM 1354 N N . LEU A 1 180 ? 22.570 29.728 22.122 1.00 18.24 207 LEU A N 1
ATOM 1355 C CA . LEU A 1 180 ? 23.333 30.693 21.351 1.00 19.11 207 LEU A CA 1
ATOM 1356 C C . LEU A 1 180 ? 24.837 30.430 21.479 1.00 20.43 207 LEU A C 1
ATOM 1357 O O . LEU A 1 180 ? 25.606 30.740 20.566 1.00 20.71 207 LEU A O 1
ATOM 1362 N N . SER A 1 181 ? 25.213 29.901 22.628 1.00 20.09 208 SER A N 1
ATOM 1363 C CA . SER A 1 181 ? 26.585 29.510 22.909 1.00 23.40 208 SER A CA 1
ATOM 1364 C C . SER A 1 181 ? 27.022 28.247 22.204 1.00 24.94 208 SER A C 1
ATOM 1365 O O . SER A 1 181 ? 28.231 28.016 22.043 1.00 22.94 208 SER A O 1
ATOM 1368 N N . GLY A 1 182 ? 26.064 27.416 21.818 1.00 26.17 209 GLY A N 1
ATOM 1369 C CA . GLY A 1 182 ? 26.363 26.058 21.389 1.00 28.51 209 GLY A CA 1
ATOM 1370 C C . GLY A 1 182 ? 26.565 25.933 19.902 1.00 30.37 209 GLY A C 1
ATOM 1371 O O . GLY A 1 182 ? 26.884 24.842 19.411 1.00 31.83 209 GLY A O 1
ATOM 1372 N N . ASN A 1 183 ? 26.344 27.030 19.172 1.00 31.53 210 ASN A N 1
ATOM 1373 C CA . ASN A 1 183 ? 26.522 27.044 17.707 1.00 30.80 210 ASN A CA 1
ATOM 1374 C C . ASN A 1 183 ? 26.115 25.744 16.902 1.00 29.48 210 ASN A C 1
ATOM 1375 O O . ASN A 1 183 ? 26.819 25.266 16.009 1.00 29.26 210 ASN A O 1
ATOM 1380 N N . SER A 1 184 ? 24.952 25.195 17.222 1.00 27.86 211 SER A N 1
ATOM 1381 C CA . SER A 1 184 ? 24.265 24.238 16.332 1.00 25.40 211 SER A CA 1
ATOM 1382 C C . SER A 1 184 ? 24.046 24.868 14.952 1.00 23.53 211 SER A C 1
ATOM 1383 O O . SER A 1 184 ? 24.089 26.104 14.851 1.00 23.34 211 SER A O 1
ATOM 1386 N N . GLU A 1 185 ? 23.825 24.059 13.908 1.00 20.38 212 GLU A N 1
ATOM 1387 C CA . GLU A 1 185 ? 23.564 24.577 12.553 1.00 20.43 212 GLU A CA 1
ATOM 1388 C C . GLU A 1 185 ? 22.333 25.507 12.550 1.00 19.61 212 GLU A C 1
ATOM 1389 O O . GLU A 1 185 ? 22.340 26.520 11.901 1.00 16.85 212 GLU A O 1
ATOM 1391 N N . LEU A 1 186 ? 21.318 25.182 13.330 1.00 20.29 213 LEU A N 1
ATOM 1392 C CA . LEU A 1 186 ? 20.107 26.006 13.405 1.00 19.87 213 LEU A CA 1
ATOM 1393 C C . LEU A 1 186 ? 20.422 27.389 13.927 1.00 19.12 213 LEU A C 1
ATOM 1394 O O . LEU A 1 186 ? 20.058 28.398 13.314 1.00 17.55 213 LEU A O 1
ATOM 1399 N N . ILE A 1 187 ? 21.138 27.444 15.043 1.00 18.44 214 ILE A N 1
ATOM 1400 C CA A ILE A 1 187 ? 21.499 28.723 15.664 0.50 18.32 214 ILE A CA 1
ATOM 1401 C CA B ILE A 1 187 ? 21.484 28.732 15.651 0.50 18.78 214 ILE A CA 1
ATOM 1402 C C . ILE A 1 187 ? 22.388 29.538 14.728 1.00 19.10 214 ILE A C 1
ATOM 1403 O O . ILE A 1 187 ? 22.198 30.748 14.573 1.00 19.06 214 ILE A O 1
ATOM 1412 N N . GLN A 1 188 ? 23.345 28.876 14.090 1.00 19.56 215 GLN A N 1
ATOM 1413 C CA . GLN A 1 188 ? 24.190 29.575 13.125 1.00 21.15 215 GLN A CA 1
ATOM 1414 C C . GLN A 1 188 ? 23.352 30.170 11.985 1.00 19.34 215 GLN A C 1
ATOM 1415 O O . GLN A 1 188 ? 23.566 31.306 11.569 1.00 17.50 215 GLN A O 1
ATOM 1421 N N . LYS A 1 189 ? 22.384 29.406 11.478 1.00 19.95 216 LYS A N 1
ATOM 1422 C CA . LYS A 1 189 ? 21.509 29.895 10.419 1.00 19.09 216 LYS A CA 1
ATOM 1423 C C . LYS A 1 189 ? 20.707 31.082 10.867 1.00 16.33 216 LYS A C 1
ATOM 1424 O O . LYS A 1 189 ? 20.680 32.065 10.155 1.00 14.84 216 LYS A O 1
ATOM 1430 N N . TYR A 1 190 ? 20.072 30.982 12.036 1.00 13.99 217 TYR A N 1
ATOM 1431 C CA . TYR A 1 190 ? 19.224 32.060 12.548 1.00 14.17 217 TYR A CA 1
ATOM 1432 C C . TYR A 1 190 ? 20.009 33.270 13.027 1.00 13.54 217 TYR A C 1
ATOM 1433 O O . TYR A 1 190 ? 19.554 34.379 12.858 1.00 12.45 217 TYR A O 1
ATOM 1442 N N . ARG A 1 191 ? 21.243 33.079 13.498 1.00 13.52 218 ARG A N 1
ATOM 1443 C CA . ARG A 1 191 ? 22.097 34.228 13.756 1.00 14.17 218 ARG A CA 1
ATOM 1444 C C . ARG A 1 191 ? 22.305 35.033 12.489 1.00 13.78 218 ARG A C 1
ATOM 1445 O O . ARG A 1 191 ? 22.306 36.250 12.515 1.00 15.24 218 ARG A O 1
ATOM 1453 N N . GLY A 1 192 ? 22.556 34.364 11.373 1.00 13.73 219 GLY A N 1
ATOM 1454 C CA . GLY A 1 192 ? 22.769 35.041 10.113 1.00 15.73 219 GLY A CA 1
ATOM 1455 C C . GLY A 1 192 ? 21.534 35.736 9.624 1.00 16.10 219 GLY A C 1
ATOM 1456 O O . GLY A 1 192 ? 21.638 36.852 9.132 1.00 17.64 219 GLY A O 1
ATOM 1457 N N . ILE A 1 193 ? 20.374 35.082 9.768 1.00 15.99 220 ILE A N 1
ATOM 1458 C CA . ILE A 1 193 ? 19.089 35.645 9.354 1.00 15.51 220 ILE A CA 1
ATOM 1459 C C . ILE A 1 193 ? 18.851 36.997 10.058 1.00 16.14 220 ILE A C 1
ATOM 1460 O O . ILE A 1 193 ? 18.491 37.990 9.420 1.00 18.36 220 ILE A O 1
ATOM 1465 N N . ILE A 1 194 ? 19.107 37.046 11.364 1.00 15.81 221 ILE A N 1
ATOM 1466 C CA . ILE A 1 194 ? 18.837 38.247 12.136 1.00 14.56 221 ILE A CA 1
ATOM 1467 C C . ILE A 1 194 ? 19.970 39.268 11.976 1.00 16.00 221 ILE A C 1
ATOM 1468 O O . ILE A 1 194 ? 19.696 40.432 11.682 1.00 16.42 221 ILE A O 1
ATOM 1473 N N . GLN A 1 195 ? 21.223 38.841 12.165 1.00 14.16 222 GLN A N 1
ATOM 1474 C CA . GLN A 1 195 ? 22.322 39.803 12.164 1.00 15.59 222 GLN A CA 1
ATOM 1475 C C . GLN A 1 195 ? 22.421 40.533 10.831 1.00 15.39 222 GLN A C 1
ATOM 1476 O O . GLN A 1 195 ? 22.731 41.750 10.777 1.00 15.55 222 GLN A O 1
ATOM 1482 N N . HIS A 1 196 ? 22.140 39.796 9.757 1.00 15.27 223 HIS A N 1
ATOM 1483 C CA . HIS A 1 196 ? 22.322 40.276 8.397 1.00 16.87 223 HIS A CA 1
ATOM 1484 C C . HIS A 1 196 ? 21.033 40.556 7.637 1.00 16.79 223 HIS A C 1
ATOM 1485 O O . HIS A 1 196 ? 21.019 40.636 6.389 1.00 16.41 223 HIS A O 1
ATOM 1492 N N . ALA A 1 197 ? 19.944 40.695 8.381 1.00 15.53 224 ALA A N 1
ATOM 1493 C CA . ALA A 1 197 ? 18.634 40.931 7.778 1.00 15.26 224 ALA A CA 1
ATOM 1494 C C . ALA A 1 197 ? 18.658 42.228 7.004 1.00 15.55 224 ALA A C 1
ATOM 1495 O O . ALA A 1 197 ? 19.043 43.293 7.519 1.00 14.64 224 ALA A O 1
ATOM 1497 N N . PRO A 1 198 ? 18.239 42.181 5.748 1.00 16.47 225 PRO A N 1
ATOM 1498 C CA . PRO A 1 198 ? 18.259 43.455 5.041 1.00 16.61 225 PRO A CA 1
ATOM 1499 C C . PRO A 1 198 ? 17.250 44.459 5.572 1.00 16.84 225 PRO A C 1
ATOM 1500 O O . PRO A 1 198 ? 17.429 45.647 5.366 1.00 16.93 225 PRO A O 1
ATOM 1504 N N . ASN A 1 199 ? 16.204 43.963 6.226 1.00 16.39 226 ASN A N 1
ATOM 1505 C CA . ASN A 1 199 ? 15.208 44.815 6.899 1.00 14.22 226 ASN A CA 1
ATOM 1506 C C . ASN A 1 199 ? 15.385 44.876 8.422 1.00 13.96 226 ASN A C 1
ATOM 1507 O O . ASN A 1 199 ? 14.412 45.067 9.149 1.00 13.72 226 ASN A O 1
ATOM 1512 N N . LEU A 1 200 ? 16.603 44.686 8.903 1.00 12.70 227 LEU A N 1
ATOM 1513 C CA . LEU A 1 200 ? 16.864 44.719 10.342 1.00 13.74 227 LEU A CA 1
ATOM 1514 C C . LEU A 1 200 ? 16.305 45.981 10.996 1.00 11.69 227 LEU A C 1
ATOM 1515 O O . LEU A 1 200 ? 15.810 45.907 12.144 1.00 13.22 227 LEU A O 1
ATOM 1520 N N . GLU A 1 201 ? 16.415 47.154 10.330 1.00 12.61 228 GLU A N 1
ATOM 1521 C CA . GLU A 1 201 ? 15.874 48.376 10.931 1.00 13.22 228 GLU A CA 1
ATOM 1522 C C . GLU A 1 201 ? 14.366 48.282 11.154 1.00 13.90 228 GLU A C 1
ATOM 1523 O O . GLU A 1 201 ? 13.868 48.798 12.175 1.00 13.94 228 GLU A O 1
ATOM 1529 N N . ASN A 1 202 ? 13.641 47.625 10.235 1.00 12.43 229 ASN A N 1
ATOM 1530 C CA . ASN A 1 202 ? 12.191 47.323 10.470 1.00 12.54 229 ASN A CA 1
ATOM 1531 C C . ASN A 1 202 ? 12.011 46.373 11.618 1.00 12.73 229 ASN A C 1
ATOM 1532 O O . ASN A 1 202 ? 11.168 46.592 12.486 1.00 13.97 229 ASN A O 1
ATOM 1537 N N . ILE A 1 203 ? 12.817 45.304 11.637 1.00 12.37 230 ILE A N 1
ATOM 1538 C CA . ILE A 1 203 ? 12.728 44.304 12.721 1.00 12.96 230 ILE A CA 1
ATOM 1539 C C . ILE A 1 203 ? 12.851 44.978 14.094 1.00 13.26 230 ILE A C 1
ATOM 1540 O O . ILE A 1 203 ? 12.105 44.697 15.035 1.00 11.45 230 ILE A O 1
ATOM 1545 N N . GLU A 1 204 ? 13.784 45.920 14.169 1.00 13.58 231 GLU A N 1
ATOM 1546 C CA A GLU A 1 204 ? 14.004 46.668 15.409 0.70 12.99 231 GLU A CA 1
ATOM 1547 C CA B GLU A 1 204 ? 14.048 46.671 15.398 0.30 12.97 231 GLU A CA 1
ATOM 1548 C C . GLU A 1 204 ? 12.790 47.449 15.879 1.00 12.80 231 GLU A C 1
ATOM 1549 O O . GLU A 1 204 ? 12.508 47.538 17.090 1.00 12.32 231 GLU A O 1
ATOM 1560 N N . LEU A 1 205 ? 12.011 48.006 14.947 1.00 11.29 232 LEU A N 1
ATOM 1561 C CA . LEU A 1 205 ? 10.790 48.707 15.315 1.00 11.92 232 LEU A CA 1
ATOM 1562 C C . LEU A 1 205 ? 9.733 47.750 15.846 1.00 11.13 232 LEU A C 1
ATOM 1563 O O . LEU A 1 205 ? 9.075 48.080 16.789 1.00 13.91 232 LEU A O 1
ATOM 1568 N N . TYR A 1 206 ? 9.634 46.536 15.299 1.00 10.75 233 TYR A N 1
ATOM 1569 C CA . TYR A 1 206 ? 8.725 45.519 15.830 1.00 10.83 233 TYR A CA 1
ATOM 1570 C C . TYR A 1 206 ? 9.193 45.063 17.227 1.00 10.62 233 TYR A C 1
ATOM 1571 O O . TYR A 1 206 ? 8.373 44.873 18.120 1.00 13.10 233 TYR A O 1
ATOM 1580 N N . TRP A 1 207 ? 10.506 44.891 17.401 1.00 11.55 234 TRP A N 1
ATOM 1581 C CA . TRP A 1 207 ? 11.102 44.648 18.736 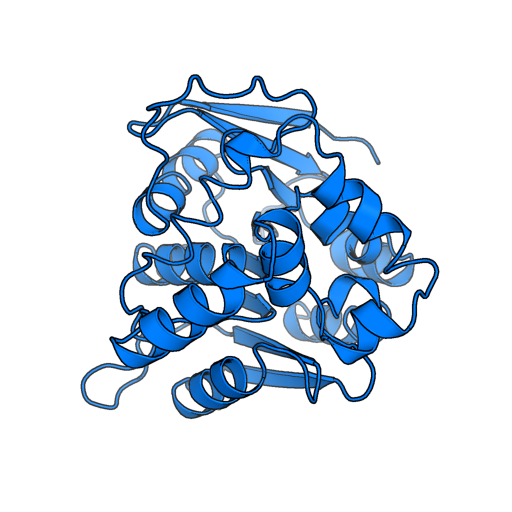1.00 11.96 234 TRP A CA 1
ATOM 1582 C C . TRP A 1 207 ? 10.690 45.706 19.746 1.00 13.60 234 TRP A C 1
ATOM 1583 O O . TRP A 1 207 ? 10.215 45.394 20.850 1.00 13.60 234 TRP A O 1
ATOM 1594 N N . ASN A 1 208 ? 10.786 46.972 19.356 1.00 13.36 235 ASN A N 1
ATOM 1595 C CA . ASN A 1 208 ? 10.431 48.048 20.262 1.00 13.89 235 ASN A CA 1
ATOM 1596 C C . ASN A 1 208 ? 8.958 47.967 20.618 1.00 13.15 235 ASN A C 1
ATOM 1597 O O . ASN A 1 208 ? 8.604 48.162 21.764 1.00 13.78 235 ASN A O 1
ATOM 1602 N N . SER A 1 209 ? 8.102 47.735 19.631 1.00 13.83 236 SER A N 1
ATOM 1603 C CA A SER A 1 209 ? 6.660 47.601 19.922 0.50 13.20 236 SER A CA 1
ATOM 1604 C CA B SER A 1 209 ? 6.667 47.557 19.865 0.50 14.74 236 SER A CA 1
ATOM 1605 C C . SER A 1 209 ? 6.402 46.437 20.870 1.00 13.86 236 SER A C 1
ATOM 1606 O O . SER A 1 209 ? 5.596 46.560 21.795 1.00 13.93 236 SER A O 1
ATOM 1611 N N . TYR A 1 210 ? 7.104 45.321 20.682 1.00 14.29 237 TYR A N 1
ATOM 1612 C CA . TYR A 1 210 ? 6.957 44.218 21.597 1.00 14.09 237 TYR A CA 1
ATOM 1613 C C . TYR A 1 210 ? 7.381 44.663 23.007 1.00 14.70 237 TYR A C 1
ATOM 1614 O O . TYR A 1 210 ? 6.671 44.410 23.986 1.00 15.22 237 TYR A O 1
ATOM 1623 N N . ASN A 1 211 ? 8.536 45.304 23.107 1.00 14.26 238 ASN A N 1
ATOM 1624 C CA . ASN A 1 211 ? 9.009 45.705 24.444 1.00 13.29 238 ASN A CA 1
ATOM 1625 C C . ASN A 1 211 ? 8.086 46.720 25.135 1.00 11.10 238 ASN A C 1
ATOM 1626 O O . ASN A 1 211 ? 8.035 46.741 26.378 1.00 12.96 238 ASN A O 1
ATOM 1631 N N . ASN A 1 212 ? 7.362 47.513 24.346 1.00 12.46 239 ASN A N 1
ATOM 1632 C CA A ASN A 1 212 ? 6.488 48.536 24.894 0.70 12.76 239 ASN A CA 1
ATOM 1633 C CA B ASN A 1 212 ? 6.458 48.560 24.831 0.30 12.28 239 ASN A CA 1
ATOM 1634 C C . ASN A 1 212 ? 5.032 48.092 25.063 1.00 13.79 239 ASN A C 1
ATOM 1635 O O . ASN A 1 212 ? 4.164 48.928 25.383 1.00 15.64 239 ASN A O 1
ATOM 1644 N N . ARG A 1 213 ? 4.766 46.803 24.870 1.00 13.80 240 ARG A N 1
ATOM 1645 C CA . ARG A 1 213 ? 3.390 46.264 24.947 1.00 13.95 240 ARG A CA 1
ATOM 1646 C C . ARG A 1 213 ? 2.767 46.515 26.320 1.00 15.14 240 ARG A C 1
ATOM 1647 O O . ARG A 1 213 ? 3.447 46.552 27.341 1.00 14.37 240 ARG A O 1
ATOM 1655 N N . ARG A 1 214 ? 1.456 46.748 26.337 1.00 16.26 241 ARG A N 1
ATOM 1656 C CA . ARG A 1 214 ? 0.731 46.884 27.591 1.00 17.57 241 ARG A CA 1
ATOM 1657 C C . ARG A 1 214 ? 0.292 45.524 28.119 1.00 17.34 241 ARG A C 1
ATOM 1658 O O . ARG A 1 214 ? 0.323 44.485 27.397 1.00 17.40 241 ARG A O 1
ATOM 1666 N N . ASP A 1 215 ? -0.121 45.502 29.388 1.00 16.94 242 ASP A N 1
ATOM 1667 C CA . ASP A 1 215 ? -0.644 44.236 29.946 1.00 15.33 242 ASP A CA 1
ATOM 1668 C C . ASP A 1 215 ? -1.770 43.699 29.098 1.00 15.96 242 ASP A C 1
ATOM 1669 O O . ASP A 1 215 ? -2.684 44.454 28.710 1.00 16.20 242 ASP A O 1
ATOM 1674 N N . LEU A 1 216 ? -1.723 42.396 28.837 1.00 15.14 243 LEU A N 1
ATOM 1675 C CA . LEU A 1 216 ? -2.872 41.686 28.276 1.00 16.82 243 LEU A CA 1
ATOM 1676 C C . LEU A 1 216 ? -3.382 40.763 29.352 1.00 16.07 243 LEU A C 1
ATOM 1677 O O . LEU A 1 216 ? -2.653 39.933 29.866 1.00 17.56 243 LEU A O 1
ATOM 1682 N N . ASN A 1 217 ? -4.611 40.937 29.751 1.00 17.26 244 ASN A N 1
ATOM 1683 C CA . ASN A 1 217 ? -5.112 40.222 30.925 1.00 19.23 244 ASN A CA 1
ATOM 1684 C C . ASN A 1 217 ? -5.811 38.942 30.515 1.00 19.28 244 ASN A C 1
ATOM 1685 O O . ASN A 1 217 ? -6.868 38.990 29.854 1.00 18.83 244 ASN A O 1
ATOM 1690 N N . PHE A 1 218 ? -5.241 37.809 30.926 1.00 18.20 245 PHE A N 1
ATOM 1691 C CA . PHE A 1 218 ? -5.905 36.529 30.726 1.00 18.18 245 PHE A CA 1
ATOM 1692 C C . PHE A 1 218 ? -6.845 36.234 31.879 1.00 17.84 245 PHE A C 1
ATOM 1693 O O . PHE A 1 218 ? -7.598 35.260 31.832 1.00 17.56 245 PHE A O 1
ATOM 1701 N N . GLU A 1 219 ? -6.766 37.040 32.932 1.00 17.08 246 GLU A N 1
ATOM 1702 C CA . GLU A 1 219 ? -7.785 36.994 33.983 1.00 18.27 246 GLU A CA 1
ATOM 1703 C C . GLU A 1 219 ? -8.104 38.411 34.446 1.00 18.42 246 GLU A C 1
ATOM 1704 O O . GLU A 1 219 ? -7.243 39.294 34.419 1.00 17.66 246 GLU A O 1
ATOM 1710 N N . ARG A 1 220 ? -9.345 38.623 34.861 1.00 18.66 247 ARG A N 1
ATOM 1711 C CA . ARG A 1 220 ? -9.729 39.874 35.473 1.00 21.79 247 ARG A CA 1
ATOM 1712 C C . ARG A 1 220 ? -10.645 39.567 36.641 1.00 20.93 247 ARG A C 1
ATOM 1713 O O . ARG A 1 220 ? -11.535 38.720 36.533 1.00 19.84 247 ARG A O 1
ATOM 1718 N N . GLY A 1 221 ? -10.398 40.223 37.772 1.00 20.79 248 GLY A N 1
ATOM 1719 C CA . GLY A 1 221 ? -11.136 39.885 38.988 1.00 21.42 248 GLY A CA 1
ATOM 1720 C C . GLY A 1 221 ? -11.187 38.387 39.267 1.00 22.13 248 GLY A C 1
ATOM 1721 O O . GLY A 1 221 ? -12.227 37.859 39.696 1.00 22.06 248 GLY A O 1
ATOM 1722 N N . GLY A 1 222 ? -10.074 37.699 38.983 1.00 20.99 249 GLY A N 1
ATOM 1723 C CA . GLY A 1 222 ? -9.922 36.255 39.244 1.00 21.51 249 GLY A CA 1
ATOM 1724 C C . GLY A 1 222 ? -10.665 35.311 38.322 1.00 22.85 249 GLY A C 1
ATOM 1725 O O . GLY A 1 222 ? -10.711 34.108 38.589 1.00 23.65 249 GLY A O 1
ATOM 1726 N N . GLU A 1 223 ? -11.247 35.857 37.248 1.00 22.78 250 GLU A N 1
ATOM 1727 C CA . GLU A 1 223 ? -11.984 35.074 36.275 1.00 23.51 250 GLU A CA 1
ATOM 1728 C C . GLU A 1 223 ? -11.239 35.134 34.941 1.00 22.07 250 GLU A C 1
ATOM 1729 O O . GLU A 1 223 ? -10.808 36.193 34.520 1.00 21.38 250 GLU A O 1
ATOM 1732 N N . THR A 1 224 ? -11.097 33.997 34.273 1.00 21.94 251 THR A N 1
ATOM 1733 C CA A THR A 1 224 ? -10.436 33.955 32.985 0.50 21.98 251 THR A CA 1
ATOM 1734 C CA B THR A 1 224 ? -10.436 33.963 32.951 0.50 22.29 251 THR A CA 1
ATOM 1735 C C . THR A 1 224 ? -11.206 34.812 31.954 1.00 22.31 251 THR A C 1
ATOM 1736 O O . THR A 1 224 ? -12.417 34.868 31.989 1.00 21.88 251 THR A O 1
ATOM 1743 N N . THR A 1 225 ? -10.477 35.467 31.050 1.00 22.11 252 THR A N 1
ATOM 1744 C CA . THR A 1 225 ? -11.059 36.362 30.042 1.00 22.26 252 THR A CA 1
ATOM 1745 C C . THR A 1 225 ? -11.181 35.702 28.682 1.00 24.46 252 THR A C 1
ATOM 1746 O O . THR A 1 225 ? -11.984 36.128 27.881 1.00 24.01 252 THR A O 1
ATOM 1750 N N . LEU A 1 226 ? -10.331 34.720 28.402 1.00 26.45 253 LEU A N 1
ATOM 1751 C CA . LEU A 1 226 ? -10.383 33.993 27.125 1.00 29.84 253 LEU A CA 1
ATOM 1752 C C . LEU A 1 226 ? -11.325 32.827 27.257 1.00 30.04 253 LEU A C 1
ATOM 1753 O O . LEU A 1 226 ? -11.249 32.078 28.207 1.00 32.88 253 LEU A O 1
ATOM 1758 N N . LYS A 1 227 ? -12.165 32.638 26.261 1.00 31.13 254 LYS A N 1
ATOM 1759 C CA . LYS A 1 227 ? -13.162 31.604 26.317 1.00 31.97 254 LYS A CA 1
ATOM 1760 C C . LYS A 1 227 ? -12.939 30.465 25.313 1.00 30.60 254 LYS A C 1
ATOM 1761 O O . LYS A 1 227 ? -13.754 29.536 25.256 1.00 34.01 254 LYS A O 1
ATOM 1764 N N . CYS A 1 228 ? -11.857 30.516 24.533 1.00 25.37 255 CYS A N 1
ATOM 1765 C CA . CYS A 1 228 ? -11.599 29.461 23.560 1.00 21.65 255 CYS A CA 1
ATOM 1766 C C . CYS A 1 228 ? -10.575 28.463 24.084 1.00 19.78 255 CYS A C 1
ATOM 1767 O O . CYS A 1 228 ? -9.844 28.740 25.035 1.00 19.51 255 CYS A O 1
ATOM 1770 N N . PRO A 1 229 ? -10.512 27.285 23.475 1.00 17.85 256 PRO A N 1
ATOM 1771 C CA . PRO A 1 229 ? -9.361 26.395 23.764 1.00 16.76 256 PRO A CA 1
ATOM 1772 C C . PRO A 1 229 ? -8.031 27.055 23.413 1.00 15.97 256 PRO A C 1
ATOM 1773 O O . PRO A 1 229 ? -7.926 27.716 22.387 1.00 16.02 256 PRO A O 1
ATOM 1777 N N . VAL A 1 230 ? -7.022 26.772 24.235 1.00 14.37 257 VAL A N 1
ATOM 1778 C CA . VAL A 1 230 ? -5.695 27.294 24.121 1.00 14.68 257 VAL A CA 1
ATOM 1779 C C . VAL A 1 230 ? -4.704 26.173 24.363 1.00 13.95 257 VAL A C 1
ATOM 1780 O O . VAL A 1 230 ? -4.849 25.376 25.300 1.00 14.81 257 VAL A O 1
ATOM 1784 N N . MET A 1 231 ? -3.697 26.087 23.503 1.00 13.54 258 MET A N 1
ATOM 1785 C CA . MET A 1 231 ? -2.566 25.206 23.734 1.00 14.05 258 MET A CA 1
ATOM 1786 C C . MET A 1 231 ? -1.342 26.100 23.906 1.00 14.64 258 MET A C 1
ATOM 1787 O O . MET A 1 231 ? -0.957 26.816 22.972 1.00 15.63 258 MET A O 1
ATOM 1792 N N . LEU A 1 232 ? -0.806 26.101 25.127 1.00 14.51 259 LEU A N 1
ATOM 1793 C CA . LEU A 1 232 ? 0.409 26.844 25.489 1.00 13.53 259 LEU A CA 1
ATOM 1794 C C . LEU A 1 232 ? 1.624 25.999 25.189 1.00 14.26 259 LEU A C 1
ATOM 1795 O O . LEU A 1 232 ? 1.621 24.832 25.492 1.00 14.46 259 LEU A O 1
ATOM 1800 N N . VAL A 1 233 ? 2.690 26.603 24.667 1.00 13.62 260 VAL A N 1
ATOM 1801 C CA . VAL A 1 233 ? 3.901 25.881 24.364 1.00 15.06 260 VAL A CA 1
ATOM 1802 C C . VAL A 1 233 ? 5.103 26.722 24.770 1.00 14.76 260 VAL A C 1
ATOM 1803 O O . VAL A 1 233 ? 5.149 27.926 24.478 1.00 14.33 260 VAL A O 1
ATOM 1807 N N . VAL A 1 234 ? 6.066 26.101 25.449 1.00 13.40 261 VAL A N 1
ATOM 1808 C CA . VAL A 1 234 ? 7.314 26.772 25.735 1.00 13.10 261 VAL A CA 1
ATOM 1809 C C . VAL A 1 234 ? 8.372 25.700 25.973 1.00 13.64 261 VAL A C 1
ATOM 1810 O O . VAL A 1 234 ? 8.065 24.554 26.361 1.00 15.14 261 VAL A O 1
ATOM 1814 N N . GLY A 1 235 ? 9.622 26.074 25.736 1.00 14.69 262 GLY A N 1
ATOM 1815 C CA . GLY A 1 235 ? 10.742 25.221 26.112 1.00 14.58 262 GLY A CA 1
ATOM 1816 C C . GLY A 1 235 ? 11.110 25.302 27.573 1.00 16.09 262 GLY A C 1
ATOM 1817 O O . GLY A 1 235 ? 11.128 26.383 28.167 1.00 16.90 262 GLY A O 1
ATOM 1818 N N . ASP A 1 236 ? 11.465 24.164 28.158 1.00 16.12 263 ASP A N 1
ATOM 1819 C CA . ASP A 1 236 ? 12.035 24.172 29.493 1.00 17.77 263 ASP A CA 1
ATOM 1820 C C . ASP A 1 236 ? 13.354 24.960 29.480 1.00 16.63 263 ASP A C 1
ATOM 1821 O O . ASP A 1 236 ? 14.180 24.805 28.555 1.00 17.74 263 ASP A O 1
ATOM 1826 N N . GLN A 1 237 ? 13.527 25.833 30.476 1.00 17.15 264 GLN A N 1
ATOM 1827 C CA . GLN A 1 237 ? 14.746 26.641 30.647 1.00 16.36 264 GLN A CA 1
ATOM 1828 C C . GLN A 1 237 ? 14.901 27.734 29.589 1.00 16.14 264 GLN A C 1
ATOM 1829 O O . GLN A 1 237 ? 15.907 28.446 29.560 1.00 16.95 264 GLN A O 1
ATOM 1835 N N . ALA A 1 238 ? 13.870 27.912 28.758 1.00 15.50 265 ALA A N 1
ATOM 1836 C CA . ALA A 1 238 ? 13.916 28.893 27.683 1.00 14.74 265 ALA A CA 1
ATOM 1837 C C . ALA A 1 238 ? 13.478 30.267 28.206 1.00 15.21 265 ALA A C 1
ATOM 1838 O O . ALA A 1 238 ? 12.894 30.376 29.317 1.00 13.77 265 ALA A O 1
ATOM 1840 N N . PRO A 1 239 ? 13.783 31.328 27.443 1.00 14.45 266 PRO A N 1
ATOM 1841 C CA . PRO A 1 239 ? 13.541 32.668 27.959 1.00 14.74 266 PRO A CA 1
ATOM 1842 C C . PRO A 1 239 ? 12.153 32.996 28.484 1.00 15.65 266 PRO A C 1
ATOM 1843 O O . PRO A 1 239 ? 12.035 33.736 29.495 1.00 16.31 266 PRO A O 1
ATOM 1847 N N . HIS A 1 240 ? 11.125 32.451 27.834 1.00 13.57 267 HIS A N 1
ATOM 1848 C CA .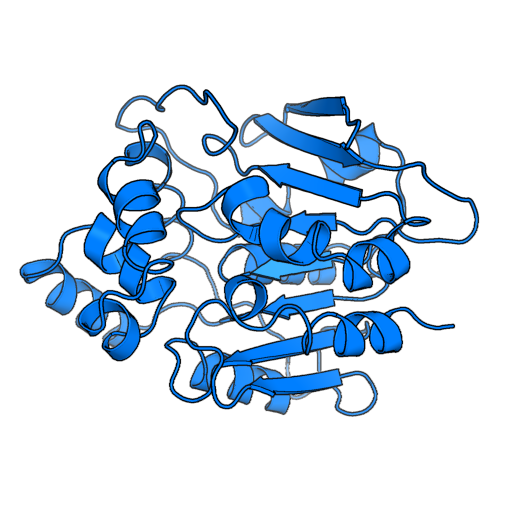 HIS A 1 240 ? 9.742 32.763 28.195 1.00 13.90 267 HIS A CA 1
ATOM 1849 C C . HIS A 1 240 ? 9.034 31.723 29.073 1.00 12.78 267 HIS A C 1
ATOM 1850 O O . HIS A 1 240 ? 7.830 31.779 29.291 1.00 13.61 267 HIS A O 1
ATOM 1857 N N . GLU A 1 241 ? 9.789 30.769 29.622 1.00 14.05 268 GLU A N 1
ATOM 1858 C CA . GLU A 1 241 ? 9.172 29.706 30.409 1.00 13.65 268 GLU A CA 1
ATOM 1859 C C . GLU A 1 241 ? 8.311 30.263 31.538 1.00 14.16 268 GLU A C 1
ATOM 1860 O O . GLU A 1 241 ? 7.148 29.897 31.667 1.00 13.63 268 GLU A O 1
ATOM 1866 N N . ASP A 1 242 ? 8.857 31.152 32.363 1.00 15.38 269 ASP A N 1
ATOM 1867 C CA . ASP A 1 242 ? 8.072 31.608 33.521 1.00 15.88 269 ASP A CA 1
ATOM 1868 C C . ASP A 1 242 ? 6.780 32.294 33.094 1.00 15.78 269 ASP A C 1
ATOM 1869 O O . ASP A 1 242 ? 5.705 32.129 33.727 1.00 13.87 269 ASP A O 1
ATOM 1874 N N . ALA A 1 243 ? 6.857 33.095 32.033 1.00 15.33 270 ALA A N 1
ATOM 1875 C CA . ALA A 1 243 ? 5.643 33.768 31.514 1.00 14.27 270 ALA A CA 1
ATOM 1876 C C . ALA A 1 243 ? 4.542 32.778 31.082 1.00 15.00 270 ALA A C 1
ATOM 1877 O O . ALA A 1 243 ? 3.367 32.948 31.405 1.00 14.54 270 ALA A O 1
ATOM 1879 N N . VAL A 1 244 ? 4.919 31.736 30.348 1.00 13.47 271 VAL A N 1
ATOM 1880 C CA . VAL A 1 244 ? 3.952 30.763 29.856 1.00 14.57 271 VAL A CA 1
ATOM 1881 C C . VAL A 1 244 ? 3.378 29.950 31.013 1.00 15.12 271 VAL A C 1
ATOM 1882 O O . VAL A 1 244 ? 2.176 29.705 31.030 1.00 13.99 271 VAL A O 1
ATOM 1886 N N . VAL A 1 245 ? 4.243 29.542 31.934 1.00 15.89 272 VAL A N 1
ATOM 1887 C CA . VAL A 1 245 ? 3.820 28.887 33.177 1.00 15.68 272 VAL A CA 1
ATOM 1888 C C . VAL A 1 245 ? 2.786 29.743 33.911 1.00 17.16 272 VAL A C 1
ATOM 1889 O O . VAL A 1 245 ? 1.736 29.241 34.288 1.00 17.69 272 VAL A O 1
ATOM 1893 N N . GLU A 1 246 ? 3.051 31.037 34.070 1.00 19.09 273 GLU A N 1
ATOM 1894 C CA . GLU A 1 246 ? 2.063 31.950 34.663 1.00 19.59 273 GLU A CA 1
ATOM 1895 C C . GLU A 1 246 ? 0.747 32.022 33.890 1.00 18.84 273 GLU A C 1
ATOM 1896 O O . GLU A 1 246 ? -0.336 32.035 34.507 1.00 17.95 273 GLU A O 1
ATOM 1902 N N . CYS A 1 247 ? 0.808 32.090 32.556 1.00 18.24 274 CYS A N 1
ATOM 1903 C CA . CYS A 1 247 ? -0.425 32.094 31.753 1.00 18.03 274 CYS A CA 1
ATOM 1904 C C . CYS A 1 247 ? -1.237 30.850 32.028 1.00 16.49 274 CYS A C 1
ATOM 1905 O O . CYS A 1 247 ? -2.427 30.918 32.101 1.00 18.11 274 CYS A O 1
ATOM 1908 N N . ASN A 1 248 ? -0.568 29.711 32.140 1.00 17.48 275 ASN A N 1
ATOM 1909 C CA . ASN A 1 248 ? -1.255 28.454 32.390 1.00 17.74 275 ASN A CA 1
ATOM 1910 C C . ASN A 1 248 ? -2.037 28.505 33.708 1.00 18.26 275 ASN A C 1
ATOM 1911 O O . ASN A 1 248 ? -3.116 27.918 33.814 1.00 21.06 275 ASN A O 1
ATOM 1916 N N . SER A 1 249 ? -1.496 29.193 34.700 1.00 19.95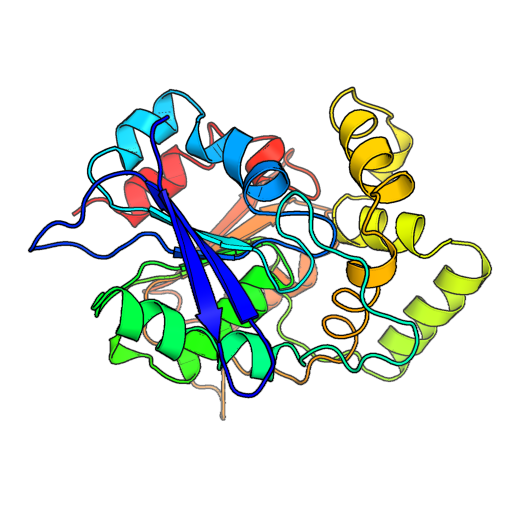 276 SER A N 1
ATOM 1917 C CA . SER A 1 249 ? -2.190 29.341 35.991 1.00 19.88 276 SER A CA 1
ATOM 1918 C C . SER A 1 249 ? -3.426 30.243 35.949 1.00 20.72 276 SER A C 1
ATOM 1919 O O . SER A 1 249 ? -4.280 30.177 36.861 1.00 21.95 276 SER A O 1
ATOM 1922 N N . LYS A 1 250 ? -3.549 31.058 34.912 1.00 19.79 277 LYS A N 1
ATOM 1923 C CA . LYS A 1 250 ? -4.653 32.015 34.766 1.00 20.85 277 LYS A CA 1
ATOM 1924 C C . LYS A 1 250 ? -5.764 31.612 33.810 1.00 22.28 277 LYS A C 1
ATOM 1925 O O . LYS A 1 250 ? -6.879 32.129 33.915 1.00 23.00 277 LYS A O 1
ATOM 1931 N N . LEU A 1 251 ? -5.483 30.668 32.912 1.00 22.24 278 LEU A N 1
ATOM 1932 C CA . LEU A 1 251 ? -6.471 30.187 31.981 1.00 22.91 278 LEU A CA 1
ATOM 1933 C C . LEU A 1 251 ? -7.314 29.057 32.563 1.00 23.90 278 LEU A C 1
ATOM 1934 O O . LEU A 1 251 ? -6.978 28.475 33.604 1.00 25.10 278 LEU A O 1
ATOM 1939 N N . ASP A 1 252 ? -8.423 28.768 31.894 1.00 24.18 279 ASP A N 1
ATOM 1940 C CA . ASP A 1 252 ? -9.363 27.777 32.358 1.00 26.86 279 ASP A CA 1
ATOM 1941 C C . ASP A 1 252 ? -8.777 26.418 32.052 1.00 25.61 279 ASP A C 1
ATOM 1942 O O . ASP A 1 252 ? -8.608 26.067 30.893 1.00 24.56 279 ASP A O 1
ATOM 1947 N N . PRO A 1 253 ? -8.487 25.638 33.089 1.00 23.94 280 PRO A N 1
ATOM 1948 C CA . PRO A 1 253 ? -7.812 24.372 32.881 1.00 22.87 280 PRO A CA 1
ATOM 1949 C C . PRO A 1 253 ? -8.616 23.367 32.064 1.00 22.22 280 PRO A C 1
ATOM 1950 O O . PRO A 1 253 ? -8.025 22.487 31.444 1.00 23.93 280 PRO A O 1
ATOM 1954 N N . THR A 1 254 ? -9.932 23.508 32.010 1.00 21.30 281 THR A N 1
ATOM 1955 C CA . THR A 1 254 ? -10.743 22.570 31.233 1.00 23.09 281 THR A CA 1
ATOM 1956 C C . THR A 1 254 ? -10.610 22.851 29.735 1.00 22.72 281 THR A C 1
ATOM 1957 O O . THR A 1 254 ? -10.944 21.983 28.923 1.00 23.49 281 THR A O 1
ATOM 1961 N N . GLN A 1 255 ? -10.119 24.045 29.376 1.00 22.86 282 GLN A N 1
ATOM 1962 C CA . GLN A 1 255 ? -9.968 24.437 27.956 1.00 23.23 282 GLN A CA 1
ATOM 1963 C C . GLN A 1 255 ? -8.518 24.662 27.546 1.00 21.49 282 GLN A C 1
ATOM 1964 O O . GLN A 1 255 ? -8.288 25.167 26.474 1.00 18.01 282 GLN A O 1
ATOM 1970 N N . THR A 1 256 ? -7.548 24.276 28.367 1.00 18.36 283 THR A N 1
ATOM 1971 C CA . THR A 1 256 ? -6.168 24.694 28.173 1.00 18.67 283 THR A CA 1
ATOM 1972 C C . THR A 1 256 ? -5.261 23.469 28.267 1.00 19.59 283 THR A C 1
ATOM 1973 O O . THR A 1 256 ? -5.445 22.615 29.152 1.00 21.67 283 THR A O 1
ATOM 1977 N N . SER A 1 257 ? -4.318 23.345 27.346 1.00 17.84 284 SER A N 1
ATOM 1978 C CA . SER A 1 257 ? -3.239 22.379 27.456 1.00 19.02 284 SER A CA 1
ATOM 1979 C C . SER A 1 257 ? -1.915 23.127 27.439 1.00 19.09 284 SER A C 1
ATOM 1980 O O . SER A 1 257 ? -1.852 24.258 26.962 1.00 19.35 284 SER A O 1
ATOM 1983 N N . PHE A 1 258 ? -0.892 22.515 28.018 1.00 18.89 285 PHE A N 1
ATOM 1984 C CA . PHE A 1 258 ? 0.379 23.189 28.198 1.00 17.26 285 PHE A CA 1
ATOM 1985 C C . PHE A 1 258 ? 1.475 22.168 27.929 1.00 19.21 285 PHE A C 1
ATOM 1986 O O . PHE A 1 258 ? 1.573 21.182 28.642 1.00 18.28 285 PHE A O 1
ATOM 1994 N N . LEU A 1 259 ? 2.252 22.384 26.869 1.00 20.25 286 LEU A N 1
ATOM 1995 C CA . LEU A 1 259 ? 3.448 21.606 26.601 1.00 23.31 286 LEU A CA 1
ATOM 1996 C C . LEU A 1 259 ? 4.645 22.401 27.021 1.00 22.80 286 LEU A C 1
ATOM 1997 O O . LEU A 1 259 ? 4.946 23.411 26.381 1.00 23.03 286 LEU A O 1
ATOM 2002 N N . LYS A 1 260 ? 5.326 21.958 28.073 1.00 21.52 287 LYS A N 1
ATOM 2003 C CA . LYS A 1 260 ? 6.635 22.491 28.444 1.00 22.01 287 LYS A CA 1
ATOM 2004 C C . LYS A 1 260 ? 7.630 21.469 27.926 1.00 23.71 287 LYS A C 1
ATOM 2005 O O . LYS A 1 260 ? 7.733 20.375 28.476 1.00 22.78 287 LYS A O 1
ATOM 2011 N N . MET A 1 261 ? 8.348 21.807 26.868 1.00 21.74 288 MET A N 1
ATOM 2012 C CA . MET A 1 261 ? 9.109 20.826 26.128 1.00 23.44 288 MET A CA 1
ATOM 2013 C C . MET A 1 261 ? 10.543 20.756 26.671 1.00 23.72 288 MET A C 1
ATOM 2014 O O . MET A 1 261 ? 11.205 21.763 26.823 1.00 24.19 288 MET A O 1
ATOM 2019 N N . ALA A 1 262 ? 11.006 19.543 26.951 1.00 23.94 289 ALA A N 1
ATOM 2020 C CA . ALA A 1 262 ? 12.252 19.317 27.706 1.00 25.28 289 ALA A CA 1
ATOM 2021 C C . ALA A 1 262 ? 13.518 19.767 27.003 1.00 26.46 289 ALA A C 1
ATOM 2022 O O . ALA A 1 262 ? 14.474 20.241 27.664 1.00 28.86 289 ALA A O 1
ATOM 2024 N N . ASP A 1 263 ? 13.545 19.535 25.694 1.00 24.85 290 ASP A N 1
ATOM 2025 C CA . ASP A 1 263 ? 14.741 19.708 24.875 1.00 26.01 290 ASP A CA 1
ATOM 2026 C C . ASP A 1 263 ? 14.448 20.530 23.638 1.00 24.33 290 ASP A C 1
ATOM 2027 O O . ASP A 1 263 ? 15.004 20.259 22.573 1.00 26.32 290 ASP A O 1
ATOM 2032 N N . SER A 1 264 ? 13.577 21.527 23.743 1.00 22.54 291 SER A N 1
ATOM 2033 C CA . SER A 1 264 ? 13.166 22.268 22.549 1.00 21.39 291 SER A CA 1
ATOM 2034 C C . SER A 1 264 ? 13.943 23.574 22.399 1.00 21.47 291 SER A C 1
ATOM 2035 O O . SER A 1 264 ? 14.091 24.092 21.280 1.00 20.90 291 SER A O 1
ATOM 2038 N N . GLY A 1 265 ? 14.402 24.120 23.524 1.00 18.75 292 GLY A N 1
ATOM 2039 C CA . GLY A 1 265 ? 15.005 25.454 23.516 1.00 15.97 292 GLY A CA 1
ATOM 2040 C C . GLY A 1 265 ? 13.972 26.525 23.230 1.00 16.56 292 GLY A C 1
ATOM 2041 O O . GLY A 1 265 ? 12.780 26.351 23.461 1.00 15.63 292 GLY A O 1
ATOM 2042 N N . GLY A 1 266 ? 14.437 27.668 22.761 1.00 15.46 293 GLY A N 1
ATOM 2043 C CA . GLY A 1 266 ? 13.570 28.825 22.623 1.00 16.15 293 GLY A CA 1
ATOM 2044 C C . GLY A 1 266 ? 12.537 28.840 21.506 1.00 17.01 293 GLY A C 1
ATOM 2045 O O . GLY A 1 266 ? 11.527 29.565 21.629 1.00 16.09 293 GLY A O 1
ATOM 2046 N N . GLN A 1 267 ? 12.775 28.096 20.416 1.00 14.44 294 GLN A N 1
ATOM 2047 C CA . GLN A 1 267 ? 11.852 28.060 19.262 1.00 15.54 294 GLN A CA 1
ATOM 2048 C C . GLN A 1 267 ? 11.441 26.613 18.983 1.00 15.25 294 GLN A C 1
ATOM 2049 O O . GLN A 1 267 ? 11.961 25.965 18.073 1.00 15.27 294 GLN A O 1
ATOM 2055 N N . PRO A 1 268 ? 10.518 26.098 19.794 1.00 15.29 295 PRO A N 1
ATOM 2056 C CA . PRO A 1 268 ? 10.129 24.704 19.740 1.00 15.56 295 PRO A CA 1
ATOM 2057 C C . PRO A 1 268 ? 9.596 24.281 18.388 1.00 16.20 295 PRO A C 1
ATOM 2058 O O . PRO A 1 268 ? 9.729 23.136 18.016 1.00 15.01 295 PRO A O 1
ATOM 2062 N N . GLN A 1 269 ? 8.983 25.208 17.669 1.00 15.63 296 GLN A N 1
ATOM 2063 C CA . GLN A 1 269 ? 8.455 24.938 16.346 1.00 15.39 296 GLN A CA 1
ATOM 2064 C C . GLN A 1 269 ? 9.553 24.769 15.318 1.00 16.29 296 GLN A C 1
ATOM 2065 O O . GLN A 1 269 ? 9.293 24.323 14.179 1.00 17.20 296 GLN A O 1
ATOM 2071 N N . LEU A 1 270 ? 10.777 25.150 15.683 1.00 15.22 297 LEU A N 1
ATOM 2072 C CA . LEU A 1 270 ? 11.931 24.948 14.825 1.00 17.11 297 LEU A CA 1
ATOM 2073 C C . LEU A 1 270 ? 12.691 23.652 15.177 1.00 19.37 297 LEU A C 1
ATOM 2074 O O . LEU A 1 270 ? 13.216 23.001 14.263 1.00 20.23 297 LEU A O 1
ATOM 2079 N N . THR A 1 271 ? 12.691 23.264 16.452 1.00 19.83 298 THR A N 1
ATOM 2080 C CA . THR A 1 271 ? 13.481 22.112 16.930 1.00 18.99 298 THR A CA 1
ATOM 2081 C C . THR A 1 271 ? 12.723 20.820 17.144 1.00 21.51 298 THR A C 1
ATOM 2082 O O . THR A 1 271 ? 13.300 19.735 17.017 1.00 21.39 298 THR A O 1
ATOM 2086 N N . GLN A 1 272 ? 11.443 20.905 17.486 1.00 22.04 299 GLN A N 1
ATOM 2087 C CA . GLN A 1 272 ? 10.672 19.715 17.837 1.00 22.41 299 GLN A CA 1
ATOM 2088 C C . GLN A 1 272 ? 9.363 19.683 17.063 1.00 21.16 299 GLN A C 1
ATOM 2089 O O . GLN A 1 272 ? 8.300 19.508 17.647 1.00 21.21 299 GLN A O 1
ATOM 2095 N N . PRO A 1 273 ? 9.439 19.802 15.731 1.00 23.73 300 PRO A N 1
ATOM 2096 C CA . PRO A 1 273 ? 8.216 19.771 14.943 1.00 23.91 300 PRO A CA 1
ATOM 2097 C C . PRO A 1 273 ? 7.467 18.446 15.046 1.00 23.93 300 PRO A C 1
ATOM 2098 O O . PRO A 1 273 ? 6.233 18.442 14.967 1.00 24.44 300 PRO A O 1
ATOM 2102 N N . GLY A 1 274 ? 8.154 17.325 15.256 1.00 23.60 301 GLY A N 1
ATOM 2103 C CA . GLY A 1 274 ? 7.453 16.059 15.445 1.00 24.01 301 GLY A CA 1
ATOM 2104 C C . GLY A 1 274 ? 6.517 16.050 16.634 1.00 23.84 301 GLY A C 1
ATOM 2105 O O . GLY A 1 274 ? 5.319 15.726 16.511 1.00 24.06 301 GLY A O 1
ATOM 2106 N N . LYS A 1 275 ? 7.034 16.447 17.791 1.00 25.75 302 LYS A N 1
ATOM 2107 C CA . LYS A 1 275 ? 6.222 16.525 19.005 1.00 25.98 302 LYS A CA 1
ATOM 2108 C C . LYS A 1 275 ? 5.128 17.546 18.871 1.00 22.84 302 LYS A C 1
ATOM 2109 O O . LYS A 1 275 ? 3.996 17.310 19.347 1.00 21.59 302 LYS A O 1
ATOM 2115 N N . LEU A 1 276 ? 5.429 18.696 18.246 1.00 19.36 303 LEU A N 1
ATOM 2116 C CA A LEU A 1 276 ? 4.417 19.732 18.115 0.50 18.85 303 LEU A CA 1
ATOM 2117 C CA B LEU A 1 276 ? 4.398 19.711 18.118 0.50 19.13 303 LEU A CA 1
ATOM 2118 C C . LEU A 1 276 ? 3.302 19.294 17.140 1.00 19.73 303 LEU A C 1
ATOM 2119 O O . LEU A 1 276 ? 2.135 19.664 17.309 1.00 19.27 303 LEU A O 1
ATOM 2128 N N . THR A 1 277 ? 3.668 18.520 16.128 1.00 20.19 304 THR A N 1
ATOM 2129 C CA . THR A 1 277 ? 2.694 18.027 15.167 1.00 20.87 304 THR A CA 1
ATOM 2130 C C . THR A 1 277 ? 1.656 17.159 15.875 1.00 19.30 304 THR A C 1
ATOM 2131 O O . THR A 1 277 ? 0.448 17.329 15.668 1.00 19.59 304 THR A O 1
ATOM 2135 N N . GLU A 1 278 ? 2.086 16.271 16.756 1.00 19.37 305 GLU A N 1
ATOM 2136 C CA . GLU A 1 278 ? 1.115 15.415 17.454 1.00 18.23 305 GLU A CA 1
ATOM 2137 C C . GLU A 1 278 ? 0.187 16.218 18.365 1.00 18.15 305 GLU A C 1
ATOM 2138 O O . GLU A 1 278 ? -1.012 15.961 18.444 1.00 16.51 305 GLU A O 1
ATOM 2141 N N . ALA A 1 279 ? 0.740 17.267 18.982 1.00 16.85 306 ALA A N 1
ATOM 2142 C CA . ALA A 1 279 ? -0.031 18.229 19.763 1.00 16.23 306 ALA A CA 1
ATOM 2143 C C . ALA A 1 279 ? -1.074 18.927 18.889 1.00 15.99 306 ALA A C 1
ATOM 2144 O O . ALA A 1 279 ? -2.255 18.981 19.259 1.00 16.80 306 ALA A O 1
ATOM 2146 N N . PHE A 1 280 ? -0.637 19.441 17.737 1.00 16.03 307 PHE A N 1
ATOM 2147 C CA . PHE A 1 280 ? -1.521 20.068 16.757 1.00 18.22 307 PHE A CA 1
ATOM 2148 C C . PHE A 1 280 ? -2.603 19.078 16.330 1.00 16.90 307 PHE A C 1
ATOM 2149 O O . PHE A 1 280 ? -3.780 19.440 16.279 1.00 17.67 307 PHE A O 1
ATOM 2157 N N . LYS A 1 281 ? -2.237 17.822 16.084 1.00 15.15 308 LYS A N 1
ATOM 2158 C CA . LYS A 1 281 ? -3.266 16.852 15.662 1.00 16.29 308 LYS A CA 1
ATOM 2159 C C . LYS A 1 281 ? -4.422 16.808 16.671 1.00 16.90 308 LYS A C 1
ATOM 2160 O O . LYS A 1 281 ? -5.613 16.902 16.292 1.00 17.27 308 LYS A O 1
ATOM 2166 N N . TYR A 1 282 ? -4.078 16.648 17.957 1.00 16.81 309 TYR A N 1
ATOM 2167 C CA . TYR A 1 282 ? -5.088 16.512 18.982 1.00 17.55 309 TYR A CA 1
ATOM 2168 C C . TYR A 1 282 ? -5.816 17.797 19.277 1.00 18.17 309 TYR A C 1
ATOM 2169 O O . TYR A 1 282 ? -6.955 17.756 19.693 1.00 17.44 309 TYR A O 1
ATOM 2178 N N . PHE A 1 283 ? -5.184 18.928 19.011 1.00 16.80 310 PHE A N 1
ATOM 2179 C CA . PHE A 1 283 ? -5.868 20.198 19.148 1.00 17.58 310 PHE A CA 1
ATOM 2180 C C . PHE A 1 283 ? -6.932 20.370 18.070 1.00 18.31 310 PHE A C 1
ATOM 2181 O O . PHE A 1 283 ? -7.993 20.927 18.351 1.00 20.31 310 PHE A O 1
ATOM 2189 N N . LEU A 1 284 ? -6.690 19.842 16.872 1.00 18.27 311 LEU A N 1
ATOM 2190 C CA . LEU A 1 284 ? -7.594 20.060 15.724 1.00 18.62 311 LEU A CA 1
ATOM 2191 C C . LEU A 1 284 ? -8.607 18.923 15.503 1.00 19.43 311 LEU A C 1
ATOM 2192 O O . LEU A 1 284 ? -9.630 19.115 14.809 1.00 18.55 311 LEU A O 1
ATOM 2197 N N . GLN A 1 285 ? -8.312 17.756 16.052 1.00 19.41 312 GLN A N 1
ATOM 2198 C CA . GLN A 1 285 ? -9.137 16.582 15.854 1.00 20.38 312 GLN A CA 1
ATOM 2199 C C . GLN A 1 285 ? -10.546 16.875 16.297 1.00 23.26 312 GLN A C 1
ATOM 2200 O O . GLN A 1 285 ? -10.785 17.635 17.248 1.00 23.57 312 GLN A O 1
ATOM 2206 N N . GLY A 1 286 ? -11.491 16.269 15.588 1.00 23.44 313 GLY A N 1
ATOM 2207 C CA . GLY A 1 286 ? -12.887 16.459 15.880 1.00 24.58 313 GLY A CA 1
ATOM 2208 C C . GLY A 1 286 ? -13.321 15.365 16.829 1.00 25.95 313 GLY A C 1
ATOM 2209 O O . GLY A 1 286 ? -12.567 14.415 17.154 1.00 25.71 313 GLY A O 1
#

Secondary structure (DSSP, 8-state):
--EEEEEEEETTEEEEEEEES---TT-PEEEEEPPTT--HHHHHHHHHTSHHHHHHHTTS-EEEEE-TTTSTTPPPPPTT--PPPHHHHHHTHHHHHHHHT---EEEEEETHHHHHHHHHHHH-GGGEEEEEEES---PPP-HHHHHHHHHHHTTS-HHHHHHHHHS-HHHHHTT-HHHHHHHHHHHT-TTHHHHHHHHHHHHTPPP--SEETTEE---S-EEEEEETTSTTHHHHHHHHHHS-GGGEEEEEETT-TT-HHHH-HHHHHHHHHHHH--

CATH classification: 3.40.50.1820

Organism: Mus musculus (NCBI:txid10090)

GO terms:
  GO:0005634 nucleus (C, IDA)
  GO:0005737 cytoplasm (C, IDA)
  GO:0048662 negative regulation of smooth muscle cell proliferation (P, IDA)
  GO:0001818 negative regulation of cytokine production (P, IMP)
  GO:0010574 regulation of vascular endothelial growth factor production (P, IMP)
  GO:0090361 regulation of platelet-derived growth factor production (P, IMP)
  GO:0070373 negative regulation of ERK1 and ERK2 cascade (P, IMP)

Foldseek 3Di:
DDWDKDWDQDPQGIKIKIKDADADVPDAAAEEDEDQLAFQCLQFVLQCVVPLNCVLCVHHMYIGIGAQQRPVPRDADPPVDQHDALLVSLVCVVVVCVVVVGQAYAYEYAQSRLLSVLSNCLVRVSRYQEYEYELDFQAAQDPVSVVVVVVVCVPAPLLRVSLLQQFPPVVCVVPDVSNVVSSCSQVVPPRNNVSSSVVVSSNRHHGDDCDDPLHGSHDHAYEYEAEDVEDRVVRSVVSCVRHDVVRYHYYHDDPCTRRNSNRPSVVVSVVSNVVRPD

Nearest PDB structures (foldseek):
  2qmq-assembly1_A  TM=1.004E+00  e=2.008E-61  Mus musculus
  2xmr-assembly3_C  TM=9.877E-01  e=9.406E-51  Homo sapiens
  2xms-assembly1_A-2  TM=9.875E-01  e=6.999E-50  Homo sapiens
  2xmq-assembly3_C  TM=9.871E-01  e=1.090E-47  Homo sapiens
  6l4h-assembly1_A  TM=9.487E-01  e=6.978E-36  Homo sapiens

Radius of gyration: 17.52 Å; Cα contacts (8 Å, |Δi|>4): 543; chains: 1; bounding box: 44×44×44 Å